Protein AF-A0A5J4ZHB0-F1 (afdb_monomer_lite)

Foldseek 3Di:
DDDPPLPLPQLPQVCVQQVAADDPPCVVVSCVRPVVSCVVSVNCCLVVVVDPADDQWDFDPVCVVPPDDGDIDGDVSNVSVVSSSVSVVVSNVVRHDPVVVVVVQVVCVVVVNHPCDPVVVVVVLVPDDPLCVVVSVVVVPPPPDDDVVVVVVSVVVSVVVVVVVVVVVVVVVVVVVVPPPDDDDDDDDDDDDDDDDDDDD

Structure (mmCIF, N/CA/C/O backbone):
data_AF-A0A5J4ZHB0-F1
#
_entry.id   AF-A0A5J4ZHB0-F1
#
loop_
_atom_site.group_PDB
_atom_site.id
_atom_site.type_symbol
_atom_site.label_atom_id
_atom_site.label_alt_id
_atom_site.label_comp_id
_atom_site.label_asym_id
_atom_site.label_entity_id
_atom_site.label_seq_id
_atom_site.pdbx_PDB_ins_code
_atom_site.Cartn_x
_atom_site.Cartn_y
_atom_site.Cartn_z
_atom_site.occupancy
_atom_site.B_iso_or_equiv
_atom_site.auth_seq_id
_atom_site.auth_comp_id
_atom_site.auth_asym_id
_atom_site.auth_atom_id
_atom_site.pdbx_PDB_model_num
ATOM 1 N N . MET A 1 1 ? -6.308 10.207 -35.337 1.00 32.16 1 MET A N 1
ATOM 2 C CA . MET A 1 1 ? -6.215 9.128 -34.326 1.00 32.16 1 MET A CA 1
ATOM 3 C C . MET A 1 1 ? -6.505 9.756 -32.975 1.00 32.16 1 MET A C 1
ATOM 5 O O . MET A 1 1 ? -6.036 10.865 -32.756 1.00 32.16 1 MET A O 1
ATOM 9 N N . ALA A 1 2 ? -7.319 9.133 -32.122 1.00 28.16 2 ALA A N 1
ATOM 10 C CA . ALA A 1 2 ? -7.612 9.696 -30.806 1.00 28.16 2 ALA A CA 1
ATOM 11 C C . ALA A 1 2 ? -6.438 9.429 -29.857 1.00 28.16 2 ALA A C 1
ATOM 13 O O . ALA A 1 2 ? -6.008 8.284 -29.729 1.00 28.16 2 ALA A O 1
ATOM 14 N N . ALA A 1 3 ? -5.938 10.467 -29.187 1.00 32.19 3 ALA A N 1
ATOM 15 C CA . ALA A 1 3 ? -5.096 10.261 -28.020 1.00 32.19 3 ALA A CA 1
ATOM 16 C C . ALA A 1 3 ? -5.974 9.644 -26.925 1.00 32.19 3 ALA A C 1
ATOM 18 O O . ALA A 1 3 ? -6.929 10.280 -26.471 1.00 32.19 3 ALA A O 1
ATOM 19 N N . SER A 1 4 ? -5.673 8.410 -26.517 1.00 35.44 4 SER A N 1
ATOM 20 C CA . SER A 1 4 ? -6.287 7.799 -25.337 1.00 35.44 4 SER A CA 1
ATOM 21 C C . SER A 1 4 ? -5.777 8.528 -24.101 1.00 35.44 4 SER A C 1
ATOM 23 O O . SER A 1 4 ? -4.807 8.107 -23.477 1.00 35.44 4 SER A O 1
ATOM 25 N N . SER A 1 5 ? -6.412 9.657 -23.787 1.00 41.06 5 SER A N 1
ATOM 26 C CA . SER A 1 5 ? -6.174 10.385 -22.548 1.00 41.06 5 SER A CA 1
ATOM 27 C C . SER A 1 5 ? -6.424 9.423 -21.395 1.00 41.06 5 SER A C 1
ATOM 29 O O . SER A 1 5 ? -7.553 8.963 -21.204 1.00 41.06 5 SER A O 1
ATOM 31 N N . SER A 1 6 ? -5.360 9.080 -20.669 1.00 49.88 6 SER A N 1
ATOM 32 C CA . SER A 1 6 ? -5.460 8.289 -19.450 1.00 49.88 6 SER A CA 1
ATOM 33 C C . SER A 1 6 ? -6.187 9.138 -18.418 1.00 49.88 6 SER A C 1
ATOM 35 O O . SER A 1 6 ? -5.571 9.920 -17.694 1.00 49.88 6 SER A O 1
ATOM 37 N N . MET A 1 7 ? -7.515 9.014 -18.386 1.00 52.69 7 MET A N 1
ATOM 38 C CA . MET A 1 7 ? -8.339 9.528 -17.304 1.00 52.69 7 MET A CA 1
ATOM 39 C C . MET A 1 7 ? -7.961 8.769 -16.036 1.00 52.69 7 MET A C 1
ATOM 41 O O . MET A 1 7 ? -8.582 7.764 -15.697 1.00 52.69 7 MET A O 1
ATOM 45 N N . PHE A 1 8 ? -6.934 9.268 -15.345 1.00 55.84 8 PHE A N 1
ATOM 46 C CA . PHE A 1 8 ? -6.713 8.974 -13.940 1.00 55.84 8 PHE A CA 1
ATOM 47 C C . PHE A 1 8 ? -8.036 9.223 -13.226 1.00 55.84 8 PHE A C 1
ATOM 49 O O . PHE A 1 8 ? -8.525 10.358 -13.198 1.00 55.84 8 PHE A O 1
ATOM 56 N N . VAL A 1 9 ? -8.644 8.157 -12.706 1.00 56.69 9 VAL A N 1
ATOM 57 C CA . VAL A 1 9 ? -9.896 8.267 -11.965 1.00 56.69 9 VAL A CA 1
ATOM 58 C C . VAL A 1 9 ? -9.531 8.866 -10.619 1.00 56.69 9 VAL A C 1
ATOM 60 O O . VAL A 1 9 ? -9.217 8.149 -9.675 1.00 56.69 9 VAL A O 1
ATOM 63 N N . ASN A 1 10 ? -9.510 10.199 -10.568 1.00 58.94 10 ASN A N 1
ATOM 64 C CA . ASN A 1 10 ? -9.337 10.954 -9.339 1.00 58.94 10 ASN A CA 1
ATOM 65 C C . ASN A 1 10 ? -10.534 10.606 -8.436 1.00 58.94 10 ASN A C 1
ATOM 67 O O . ASN A 1 10 ? -11.669 10.953 -8.791 1.00 58.94 10 ASN A O 1
ATOM 71 N N . PRO A 1 11 ? -10.332 9.848 -7.343 1.00 57.88 11 PRO A N 1
ATOM 72 C CA . PRO A 1 11 ? -11.422 9.244 -6.599 1.00 57.88 11 PRO A CA 1
ATOM 73 C C . PRO A 1 11 ? -12.088 10.337 -5.769 1.00 57.88 11 PRO A C 1
ATOM 75 O O . PRO A 1 11 ? -11.644 10.645 -4.664 1.00 57.88 11 PRO A O 1
ATOM 78 N N . ALA A 1 12 ? -13.135 10.942 -6.342 1.00 57.12 12 ALA A N 1
ATOM 79 C CA . ALA A 1 12 ? -13.881 12.063 -5.776 1.00 57.12 12 ALA A CA 1
ATOM 80 C C . ALA A 1 12 ? -14.101 11.865 -4.268 1.00 57.12 12 ALA A C 1
ATOM 82 O O . ALA A 1 12 ? -14.831 10.960 -3.864 1.00 57.12 12 ALA A O 1
ATOM 83 N N . ASN A 1 13 ? -13.389 12.686 -3.482 1.00 59.53 13 ASN A N 1
ATOM 84 C CA . ASN A 1 13 ? -12.865 12.346 -2.155 1.00 59.53 13 ASN A CA 1
ATOM 85 C C . ASN A 1 13 ? -13.776 11.394 -1.364 1.00 59.53 13 ASN A C 1
ATOM 87 O O . ASN A 1 13 ? -14.850 11.804 -0.917 1.00 59.53 13 ASN A O 1
ATOM 91 N N . ILE A 1 14 ? -13.340 10.144 -1.155 1.00 60.59 14 ILE A N 1
ATOM 92 C CA . ILE A 1 14 ? -14.192 9.107 -0.553 1.00 60.59 14 ILE A CA 1
ATOM 93 C C . ILE A 1 14 ? -14.646 9.471 0.870 1.00 60.59 14 ILE A C 1
ATOM 95 O O . ILE A 1 14 ? -15.703 9.019 1.298 1.00 60.59 14 ILE A O 1
ATOM 99 N N . GLN A 1 15 ? -13.926 10.368 1.558 1.00 61.28 15 GLN A N 1
ATOM 100 C CA . GLN A 1 15 ? -14.316 10.971 2.841 1.00 61.28 15 GLN A CA 1
ATOM 101 C C . GLN A 1 15 ? -15.678 11.700 2.789 1.00 61.28 15 GLN A C 1
ATOM 103 O O . GLN A 1 15 ? -16.298 11.911 3.825 1.00 61.28 15 GLN A O 1
ATOM 108 N N . SER A 1 16 ? -16.148 12.087 1.596 1.00 64.25 16 SER A N 1
ATOM 109 C CA . SER A 1 16 ? -17.455 12.729 1.374 1.00 64.25 16 SER A CA 1
ATOM 110 C C . SER A 1 16 ? -18.613 11.747 1.138 1.00 64.25 16 SER A C 1
ATOM 112 O O . SER A 1 16 ? -19.771 12.132 1.289 1.00 64.25 16 SER A O 1
ATOM 114 N N . LEU A 1 17 ? -18.321 10.487 0.791 1.00 63.66 17 LEU A N 1
ATOM 115 C CA . LEU A 1 17 ? -19.318 9.434 0.530 1.00 63.66 17 LEU A CA 1
ATOM 116 C C . LEU A 1 17 ? -19.341 8.346 1.609 1.00 63.66 17 LEU A C 1
ATOM 118 O O . LEU A 1 17 ? -20.395 7.784 1.905 1.00 63.66 17 LEU A O 1
ATOM 122 N N . VAL A 1 18 ? -18.187 8.047 2.201 1.00 66.19 18 VAL A N 1
ATOM 123 C CA . VAL A 1 18 ? -18.032 7.092 3.298 1.00 66.19 18 VAL A CA 1
ATOM 124 C C . VAL A 1 18 ? -18.187 7.858 4.603 1.00 66.19 18 VAL A C 1
ATOM 126 O O . VAL A 1 18 ? -17.226 8.343 5.196 1.00 66.19 18 VAL A O 1
ATOM 129 N N . THR A 1 19 ? -19.438 7.993 5.041 1.00 73.19 19 THR A N 1
ATOM 130 C CA . THR A 1 19 ? -19.819 8.779 6.225 1.00 73.19 19 THR A CA 1
ATOM 131 C C . THR A 1 19 ? -19.397 8.131 7.549 1.00 73.19 19 THR A C 1
ATOM 133 O O . THR A 1 19 ? -19.660 8.689 8.612 1.00 73.19 19 THR A O 1
ATOM 136 N N . MET A 1 20 ? -18.790 6.940 7.513 1.00 82.81 20 MET A N 1
ATOM 137 C CA . MET A 1 20 ? -18.229 6.254 8.677 1.00 82.81 20 MET A CA 1
ATOM 138 C C . MET A 1 20 ? -16.896 5.584 8.329 1.00 82.81 20 MET A C 1
ATOM 140 O O . MET A 1 20 ? -16.815 4.794 7.390 1.00 82.81 20 MET A O 1
ATOM 144 N N . LYS A 1 21 ? -15.849 5.855 9.114 1.00 88.19 21 LYS A N 1
ATOM 145 C CA . LYS A 1 21 ? -14.579 5.122 9.008 1.00 88.19 21 LYS A CA 1
ATOM 146 C C . LYS A 1 21 ? -14.759 3.661 9.441 1.00 88.19 21 LYS A C 1
ATOM 148 O O . LYS A 1 21 ? -15.551 3.392 10.347 1.00 88.19 21 LYS A O 1
ATOM 153 N N . LEU A 1 22 ? -14.016 2.731 8.835 1.00 90.00 22 LEU A N 1
ATOM 154 C CA . LEU A 1 22 ? -14.030 1.320 9.235 1.00 90.00 22 LEU A CA 1
ATOM 155 C C . LEU A 1 22 ? -13.516 1.175 10.670 1.00 90.00 22 LEU A C 1
ATOM 157 O O . LEU A 1 22 ? -12.379 1.548 10.965 1.00 90.00 22 LEU A O 1
ATOM 161 N N . THR A 1 23 ? -14.334 0.594 11.538 1.00 90.50 23 THR A N 1
ATOM 162 C CA . THR A 1 23 ? -13.971 0.115 12.875 1.00 90.50 23 THR A CA 1
ATOM 163 C C . THR A 1 23 ? -14.187 -1.396 12.945 1.00 90.50 23 THR A C 1
ATOM 165 O O . THR A 1 23 ? -14.863 -1.984 12.096 1.00 90.50 23 THR A O 1
ATOM 168 N N . LYS A 1 24 ? -13.661 -2.035 13.995 1.00 90.06 24 LYS A N 1
ATOM 169 C CA . LYS A 1 24 ? -13.854 -3.472 14.260 1.00 90.06 24 LYS A CA 1
ATOM 170 C C . LYS A 1 24 ? -15.339 -3.885 14.341 1.00 90.06 24 LYS A C 1
ATOM 172 O O . LYS A 1 24 ? -15.663 -5.040 14.090 1.00 90.06 24 LYS A O 1
ATOM 177 N N . ASP A 1 25 ? -16.230 -2.944 14.670 1.00 94.19 25 ASP A N 1
ATOM 178 C CA . ASP A 1 25 ? -17.644 -3.194 14.972 1.00 94.19 25 ASP A CA 1
ATOM 179 C C . ASP A 1 25 ? -18.598 -2.873 13.797 1.00 94.19 25 ASP A C 1
ATOM 181 O O . ASP A 1 25 ? -19.766 -3.254 13.843 1.00 94.19 25 ASP A O 1
ATOM 185 N N . ASN A 1 26 ? -18.145 -2.170 12.741 1.00 93.56 26 ASN A N 1
ATOM 186 C CA . ASN A 1 26 ? -19.032 -1.621 11.694 1.00 93.56 26 ASN A CA 1
ATOM 187 C C . ASN A 1 26 ? -18.797 -2.143 10.259 1.00 93.56 26 ASN A C 1
ATOM 189 O O . ASN A 1 26 ? -19.421 -1.631 9.325 1.00 93.56 26 ASN A O 1
ATOM 193 N N . TYR A 1 27 ? -17.958 -3.172 10.069 1.00 92.81 27 TYR A N 1
ATOM 194 C CA . TYR A 1 27 ? -17.515 -3.665 8.750 1.00 92.81 27 TYR A CA 1
ATOM 195 C C . TYR A 1 27 ? -18.626 -3.816 7.700 1.00 92.81 27 TYR A C 1
ATOM 197 O O . TYR A 1 27 ? -18.446 -3.395 6.558 1.00 92.81 27 TYR A O 1
ATOM 205 N N . LEU A 1 28 ? -19.785 -4.381 8.061 1.00 94.56 28 LEU A N 1
ATOM 206 C CA . LEU A 1 28 ? -20.890 -4.565 7.113 1.00 94.56 28 LEU A CA 1
ATOM 207 C C . LEU A 1 28 ? -21.465 -3.229 6.613 1.00 94.56 28 LEU A C 1
ATOM 209 O O . LEU A 1 28 ? -21.731 -3.096 5.420 1.00 94.56 28 LEU A O 1
ATOM 213 N N . LEU A 1 29 ? -21.601 -2.228 7.489 1.00 91.69 29 LEU A N 1
ATOM 214 C CA . LEU A 1 29 ? -22.107 -0.901 7.128 1.00 91.69 29 LEU A CA 1
ATOM 215 C C . LEU A 1 29 ? -21.097 -0.153 6.246 1.00 91.69 29 LEU A C 1
ATOM 217 O O . LEU A 1 29 ? -21.455 0.299 5.156 1.00 91.69 29 LEU A O 1
ATOM 221 N N . TRP A 1 30 ? -19.821 -0.123 6.646 1.00 92.88 30 TRP A N 1
ATOM 222 C CA . TRP A 1 30 ? -18.730 0.429 5.830 1.00 92.88 30 TRP A CA 1
ATOM 223 C C . TRP A 1 30 ? -18.682 -0.223 4.435 1.00 92.88 30 TRP A C 1
ATOM 225 O O . TRP A 1 30 ? -18.658 0.468 3.414 1.00 92.88 30 TRP A O 1
ATOM 235 N N . LYS A 1 31 ? -18.796 -1.557 4.366 1.00 91.50 31 LYS A N 1
ATOM 236 C CA . LYS A 1 31 ? -18.810 -2.320 3.108 1.00 91.50 31 LYS A CA 1
ATOM 237 C C . LYS A 1 31 ? -19.988 -1.943 2.206 1.00 91.50 31 LYS A C 1
ATOM 239 O O . LYS A 1 31 ? -19.805 -1.865 0.991 1.00 91.50 31 LYS A O 1
ATOM 244 N N . THR A 1 32 ? -21.171 -1.670 2.768 1.00 91.88 32 THR A N 1
ATOM 245 C CA . THR A 1 32 ? -22.326 -1.199 1.977 1.00 91.88 32 THR A CA 1
ATOM 246 C C . THR A 1 32 ? -22.149 0.204 1.390 1.00 91.88 32 THR A C 1
ATOM 248 O O . THR A 1 32 ? -22.779 0.490 0.378 1.00 91.88 32 THR A O 1
ATOM 251 N N . GLN A 1 33 ? -21.269 1.048 1.943 1.00 88.81 33 GLN A N 1
ATOM 252 C CA . GLN A 1 33 ? -20.918 2.346 1.348 1.00 88.81 33 GLN A CA 1
ATOM 253 C C . GLN A 1 33 ? -19.789 2.214 0.308 1.00 88.81 33 GLN A C 1
ATOM 255 O O . GLN A 1 33 ? -19.909 2.713 -0.811 1.00 88.81 33 GLN A O 1
ATOM 260 N N . VAL A 1 34 ? -18.709 1.499 0.642 1.00 89.31 34 VAL A N 1
ATOM 261 C CA . VAL A 1 34 ? -17.492 1.426 -0.190 1.00 89.31 34 VAL A CA 1
ATOM 262 C C . VAL A 1 34 ? -17.668 0.575 -1.453 1.00 89.31 34 VAL A C 1
ATOM 264 O O . VAL A 1 34 ? -17.223 0.973 -2.531 1.00 89.31 34 VAL A O 1
ATOM 267 N N . VAL A 1 35 ? -18.324 -0.588 -1.369 1.00 91.56 35 VAL A N 1
ATOM 268 C CA . VAL A 1 35 ? -18.399 -1.522 -2.510 1.00 91.56 35 VAL A CA 1
ATOM 269 C C . VAL A 1 35 ? -19.193 -0.955 -3.701 1.00 91.56 35 VAL A C 1
ATOM 271 O O . VAL A 1 35 ? -18.705 -1.081 -4.828 1.00 91.56 35 VAL A O 1
ATOM 274 N N . PRO A 1 36 ? -20.360 -0.297 -3.526 1.00 90.50 36 PRO A N 1
ATOM 275 C CA . PRO A 1 36 ? -21.062 0.343 -4.641 1.00 90.50 36 PRO A CA 1
ATOM 276 C C . PRO A 1 36 ? -20.261 1.476 -5.292 1.00 90.50 36 PRO A C 1
ATOM 278 O O . PRO A 1 36 ? -20.254 1.571 -6.518 1.00 90.50 36 PRO A O 1
ATOM 281 N N . TYR A 1 37 ? -19.539 2.284 -4.505 1.00 86.88 37 TYR A N 1
ATOM 282 C CA . TYR A 1 37 ? -18.679 3.360 -5.015 1.00 86.88 37 TYR A CA 1
ATOM 283 C C . TYR A 1 37 ? -17.554 2.812 -5.908 1.00 86.88 37 TYR A C 1
ATOM 285 O O . TYR A 1 37 ? -17.436 3.203 -7.072 1.00 86.88 37 TYR A O 1
ATOM 293 N N . LEU A 1 38 ? -16.783 1.837 -5.408 1.00 89.38 38 LEU A N 1
ATOM 294 C CA . LEU A 1 38 ? -15.683 1.228 -6.165 1.00 89.38 38 LEU A CA 1
ATOM 295 C C . LEU A 1 38 ? -16.172 0.517 -7.433 1.00 89.38 38 LEU A C 1
ATOM 297 O O . LEU A 1 38 ? -15.488 0.538 -8.455 1.00 89.38 38 LEU A O 1
ATOM 301 N N . ARG A 1 39 ? -17.364 -0.092 -7.404 1.00 91.25 39 ARG A N 1
ATOM 302 C CA . ARG A 1 39 ? -17.980 -0.695 -8.597 1.00 91.25 39 ARG A CA 1
ATOM 303 C C . ARG A 1 39 ? -18.453 0.362 -9.594 1.00 91.25 39 ARG A C 1
ATOM 305 O O . ARG A 1 39 ? -18.203 0.204 -10.786 1.00 91.25 39 ARG A O 1
ATOM 312 N N . GLY A 1 40 ? -19.049 1.459 -9.123 1.00 87.88 40 GLY A N 1
ATOM 313 C CA . GLY A 1 40 ? -19.446 2.597 -9.959 1.00 87.88 40 GLY A CA 1
ATOM 314 C C . GLY A 1 40 ? -18.267 3.247 -10.692 1.00 87.88 40 GLY A C 1
ATOM 315 O O . GLY A 1 40 ? -18.390 3.586 -11.866 1.00 87.88 40 GLY A O 1
ATOM 316 N N . GLN A 1 41 ? -17.103 3.336 -10.040 1.00 85.94 41 GLN A N 1
ATOM 317 C CA . GLN A 1 41 ? -15.860 3.840 -10.643 1.00 85.94 41 GLN A CA 1
ATOM 318 C C . GLN A 1 41 ? -15.035 2.772 -11.390 1.00 85.94 41 GLN A C 1
ATOM 320 O O . GLN A 1 41 ? -13.981 3.093 -11.928 1.00 85.94 41 GLN A O 1
ATOM 325 N N . ARG A 1 42 ? -15.497 1.511 -11.455 1.00 89.00 42 ARG A N 1
ATOM 326 C CA . ARG A 1 42 ? -14.770 0.345 -12.018 1.00 89.00 42 ARG A CA 1
ATOM 327 C C . ARG A 1 42 ? -13.445 -0.001 -11.312 1.00 89.00 42 ARG A C 1
ATOM 329 O O . ARG A 1 42 ? -12.681 -0.821 -11.809 1.00 89.00 42 ARG A O 1
ATOM 336 N N . LEU A 1 43 ? -13.207 0.560 -10.129 1.00 89.75 43 LEU A N 1
ATOM 337 C CA . LEU A 1 43 ? -12.011 0.353 -9.308 1.00 89.75 43 LEU A CA 1
ATOM 338 C C . LEU A 1 43 ? -12.052 -0.937 -8.471 1.00 89.75 43 LEU A C 1
ATOM 340 O O . LEU A 1 43 ? -11.025 -1.381 -7.972 1.00 89.75 43 LEU A O 1
ATOM 344 N N . PHE A 1 44 ? -13.219 -1.574 -8.329 1.00 91.81 44 PHE A N 1
ATOM 345 C CA . PHE A 1 44 ? -13.361 -2.798 -7.525 1.00 91.81 44 PHE A CA 1
ATOM 346 C C . PHE A 1 44 ? -12.472 -3.964 -8.008 1.00 91.81 44 PHE A C 1
ATOM 348 O O . PHE A 1 44 ? -12.093 -4.798 -7.192 1.00 91.81 44 PHE A O 1
ATOM 355 N N . GLY A 1 45 ? -12.071 -3.979 -9.287 1.00 92.31 45 GLY A N 1
ATOM 356 C CA . GLY A 1 45 ? -11.192 -5.011 -9.853 1.00 92.31 45 GLY A CA 1
ATOM 357 C C . GLY A 1 45 ? -9.769 -5.046 -9.278 1.00 92.31 45 GLY A C 1
ATOM 358 O O . GLY A 1 45 ? -9.114 -6.083 -9.334 1.00 92.31 45 GLY A O 1
ATOM 359 N N . PHE A 1 46 ? -9.302 -3.938 -8.691 1.00 90.56 46 PHE A N 1
ATOM 360 C CA . PHE A 1 46 ? -8.046 -3.893 -7.929 1.00 90.56 46 PHE A CA 1
ATOM 361 C C . PHE A 1 46 ? -8.197 -4.536 -6.535 1.00 90.56 46 PHE A C 1
ATOM 363 O O . PHE A 1 46 ? -7.226 -5.000 -5.955 1.00 90.56 46 PHE A O 1
ATOM 370 N N . VAL A 1 47 ? -9.424 -4.608 -6.002 1.00 91.19 47 VAL A N 1
ATOM 371 C CA . VAL A 1 47 ? -9.715 -5.097 -4.640 1.00 91.19 47 VAL A CA 1
ATOM 372 C C . VAL A 1 47 ? -10.104 -6.578 -4.617 1.00 91.19 47 VAL A C 1
ATOM 374 O O . VAL A 1 47 ? -9.850 -7.259 -3.628 1.00 91.19 47 VAL A O 1
ATOM 377 N N . ASP A 1 48 ? -10.719 -7.093 -5.687 1.00 92.38 48 ASP A N 1
ATOM 378 C CA . ASP A 1 48 ? -11.042 -8.523 -5.833 1.00 92.38 48 ASP A CA 1
ATOM 379 C C . ASP A 1 48 ? -10.034 -9.314 -6.690 1.00 92.38 48 ASP A C 1
ATOM 381 O O . ASP A 1 48 ? -10.207 -10.516 -6.889 1.00 92.38 48 ASP A O 1
ATOM 385 N N . GLY A 1 49 ? -8.977 -8.657 -7.182 1.00 90.12 49 GLY A N 1
ATOM 386 C CA . GLY A 1 49 ? -7.921 -9.271 -7.991 1.00 90.12 49 GLY A CA 1
ATOM 387 C C . GLY A 1 49 ? -8.315 -9.588 -9.439 1.00 90.12 49 GLY A C 1
ATOM 388 O O . GLY A 1 49 ? -7.500 -10.145 -10.174 1.00 90.12 49 GLY A O 1
ATOM 389 N N . SER A 1 50 ? -9.524 -9.227 -9.890 1.00 93.19 50 SER A N 1
ATOM 390 C CA . SER A 1 50 ? -9.952 -9.443 -11.284 1.00 93.19 50 SER A CA 1
ATOM 391 C C . SER A 1 50 ? -9.227 -8.555 -12.309 1.00 93.19 50 SER A C 1
ATOM 393 O O . SER A 1 50 ? -9.304 -8.820 -13.509 1.00 93.19 50 SER A O 1
ATOM 395 N N . ASN A 1 51 ? -8.485 -7.541 -11.851 1.00 91.50 51 ASN A N 1
ATOM 396 C CA . ASN A 1 51 ? -7.579 -6.716 -12.650 1.00 91.50 51 ASN A CA 1
ATOM 397 C C . ASN A 1 51 ? -6.107 -6.939 -12.220 1.00 91.50 51 ASN A C 1
ATOM 399 O O . ASN A 1 51 ? -5.554 -6.092 -11.514 1.00 91.50 51 ASN A O 1
ATOM 403 N N . PRO A 1 52 ? -5.468 -8.064 -12.597 1.00 91.44 52 PRO A N 1
ATOM 404 C CA . PRO A 1 52 ? -4.109 -8.400 -12.165 1.00 91.44 52 PRO A CA 1
ATOM 405 C C . PRO A 1 52 ? -3.039 -7.452 -12.745 1.00 91.44 52 PRO A C 1
ATOM 407 O O . PRO A 1 52 ? -3.259 -6.857 -13.806 1.00 91.44 52 PRO A O 1
ATOM 410 N N . PRO A 1 53 ? -1.863 -7.335 -12.095 1.00 90.88 53 PRO A N 1
ATOM 411 C CA . PRO A 1 53 ? -0.766 -6.501 -12.577 1.00 90.88 53 PRO A CA 1
ATOM 412 C C . PRO A 1 53 ? -0.262 -6.954 -13.961 1.00 90.88 53 PRO A C 1
ATOM 414 O O . PRO A 1 53 ? 0.002 -8.143 -14.166 1.00 90.88 53 PRO A O 1
ATOM 417 N N . PRO A 1 54 ? -0.086 -6.030 -14.925 1.00 89.81 54 PRO A N 1
ATOM 418 C CA . PRO A 1 54 ? 0.625 -6.309 -16.169 1.00 89.81 54 PRO A CA 1
ATOM 419 C C . PRO A 1 54 ? 2.100 -6.672 -15.914 1.00 89.81 54 PRO A C 1
ATOM 421 O O . PRO A 1 54 ? 2.658 -6.243 -14.905 1.00 89.81 54 PRO A O 1
ATOM 424 N N . PRO A 1 55 ? 2.779 -7.366 -16.849 1.00 88.19 55 PRO A N 1
ATOM 425 C CA . PRO A 1 55 ? 4.231 -7.545 -16.796 1.00 88.19 55 PRO A CA 1
ATOM 426 C C . PRO A 1 55 ? 4.958 -6.200 -16.657 1.00 88.19 55 PRO A C 1
ATOM 428 O O . PRO A 1 55 ? 4.593 -5.248 -17.348 1.00 88.19 55 PRO A O 1
ATOM 431 N N . ILE A 1 56 ? 5.966 -6.119 -15.785 1.00 84.19 56 ILE A N 1
ATOM 432 C CA . ILE A 1 56 ? 6.717 -4.878 -15.502 1.00 84.19 56 ILE A CA 1
ATOM 433 C C . ILE A 1 56 ? 7.472 -4.400 -16.752 1.00 84.19 56 ILE A C 1
ATOM 435 O O . ILE A 1 56 ? 7.501 -3.206 -17.054 1.00 84.19 56 ILE A O 1
ATOM 439 N N . THR A 1 57 ? 8.021 -5.343 -17.514 1.00 88.50 57 THR A N 1
ATOM 440 C CA . THR A 1 57 ? 8.704 -5.138 -18.793 1.00 88.50 57 THR A CA 1
ATOM 441 C C . THR A 1 57 ? 7.951 -5.800 -19.948 1.00 88.50 57 THR A C 1
ATOM 443 O O . THR A 1 57 ? 7.077 -6.648 -19.757 1.00 88.50 57 THR A O 1
ATOM 446 N N . ILE A 1 58 ? 8.277 -5.392 -21.174 1.00 86.75 58 ILE A N 1
ATOM 447 C CA . ILE A 1 58 ? 7.874 -6.048 -22.422 1.00 86.75 58 ILE A CA 1
ATOM 448 C C . ILE A 1 58 ? 9.078 -6.137 -23.378 1.00 86.75 58 ILE A C 1
ATOM 450 O O . ILE A 1 58 ? 9.966 -5.284 -23.309 1.00 86.75 58 ILE A O 1
ATOM 454 N N . PRO A 1 59 ? 9.119 -7.123 -24.294 1.00 87.12 59 PRO A N 1
ATOM 455 C CA . PRO A 1 59 ? 10.133 -7.183 -25.346 1.00 87.12 59 PRO A CA 1
ATOM 456 C C . PRO A 1 59 ? 10.144 -5.915 -26.207 1.00 87.12 59 PRO A C 1
ATOM 458 O O . PRO A 1 59 ? 9.084 -5.449 -26.634 1.00 87.12 59 PRO A O 1
ATOM 461 N N . ASN A 1 60 ? 11.329 -5.383 -26.511 1.00 79.75 60 ASN A N 1
ATOM 462 C CA . ASN A 1 60 ? 11.477 -4.264 -27.434 1.00 79.75 60 ASN A CA 1
ATOM 463 C C . ASN A 1 60 ? 11.121 -4.711 -28.872 1.00 79.75 60 ASN A C 1
ATOM 465 O O . ASN A 1 60 ? 11.814 -5.573 -29.428 1.00 79.75 60 ASN A O 1
ATOM 469 N N . PRO A 1 61 ? 10.085 -4.129 -29.512 1.00 70.56 61 PRO A N 1
ATOM 470 C CA . PRO A 1 61 ? 9.703 -4.488 -30.877 1.00 70.56 61 PRO A CA 1
ATOM 471 C C . PRO A 1 61 ? 10.766 -4.125 -31.926 1.00 70.56 61 PRO A C 1
ATOM 473 O O . PRO A 1 61 ? 10.768 -4.717 -33.002 1.00 70.56 61 PRO A O 1
ATOM 476 N N . GLU A 1 62 ? 11.676 -3.191 -31.633 1.00 67.00 62 GLU A N 1
ATOM 477 C CA . GLU A 1 62 ? 12.709 -2.736 -32.573 1.00 67.00 62 GLU A CA 1
ATOM 478 C C . GLU A 1 62 ? 13.879 -3.725 -32.687 1.00 67.00 62 GLU A C 1
ATOM 480 O O . GLU A 1 62 ? 14.441 -3.896 -33.767 1.00 67.00 62 GLU A O 1
ATOM 485 N N . THR A 1 63 ? 14.224 -4.434 -31.604 1.00 58.44 63 THR A N 1
ATOM 486 C CA . THR A 1 63 ? 15.304 -5.440 -31.608 1.00 58.44 63 THR A CA 1
ATOM 487 C C . THR A 1 63 ? 14.827 -6.844 -31.975 1.00 58.44 63 THR A C 1
ATOM 489 O O . THR A 1 63 ? 15.649 -7.685 -32.320 1.00 58.44 63 THR A O 1
ATOM 492 N N . ALA A 1 64 ? 13.517 -7.111 -31.956 1.00 54.66 64 ALA A N 1
ATOM 493 C CA . ALA A 1 64 ? 12.925 -8.446 -32.132 1.00 54.66 64 ALA A CA 1
ATOM 494 C C . ALA A 1 64 ? 13.140 -9.110 -33.516 1.00 54.66 64 ALA A C 1
ATOM 496 O O . ALA A 1 64 ? 12.684 -10.231 -33.734 1.00 54.66 64 ALA A O 1
ATOM 497 N N . THR A 1 65 ? 13.813 -8.435 -34.456 1.00 57.50 65 THR A N 1
ATOM 498 C CA . THR A 1 65 ? 14.211 -8.989 -35.769 1.00 57.50 65 THR A CA 1
ATOM 499 C C . THR A 1 65 ? 15.677 -9.461 -35.793 1.00 57.50 65 THR A C 1
ATOM 501 O O . THR A 1 65 ? 16.072 -10.193 -36.698 1.00 57.50 65 THR A O 1
ATOM 504 N N . SER A 1 66 ? 16.485 -9.073 -34.802 1.00 56.91 66 SER A N 1
ATOM 505 C CA . SER A 1 66 ? 17.895 -9.456 -34.669 1.00 56.91 66 SER A CA 1
ATOM 506 C C . SER A 1 66 ? 18.030 -10.687 -33.769 1.00 56.91 66 SER A C 1
ATOM 508 O O . SER A 1 66 ? 17.380 -10.767 -32.730 1.00 56.91 66 SER A O 1
ATOM 510 N N . SER A 1 67 ? 18.869 -11.651 -34.153 1.00 58.53 67 SER A N 1
ATOM 511 C CA . SER A 1 67 ? 18.925 -12.995 -33.547 1.00 58.53 67 SER A CA 1
ATOM 512 C C . SER A 1 67 ? 19.486 -13.076 -32.124 1.00 58.53 67 SER A C 1
ATOM 514 O O . SER A 1 67 ? 19.404 -14.139 -31.511 1.00 58.53 67 SER A O 1
ATOM 516 N N . ASP A 1 68 ? 20.049 -11.989 -31.595 1.00 55.66 68 ASP A N 1
ATOM 517 C CA . ASP A 1 68 ? 20.879 -12.008 -30.394 1.00 55.66 68 ASP A CA 1
ATOM 518 C C . ASP A 1 68 ? 20.438 -10.937 -29.387 1.00 55.66 68 ASP A C 1
ATOM 520 O O . ASP A 1 68 ? 20.538 -9.740 -29.644 1.00 55.66 68 ASP A O 1
ATOM 524 N N . THR A 1 69 ? 20.011 -11.397 -28.207 1.00 56.34 69 THR A N 1
ATOM 525 C CA . THR A 1 69 ? 19.575 -10.599 -27.041 1.00 56.34 69 THR A CA 1
ATOM 526 C C . THR A 1 69 ? 18.350 -9.703 -27.277 1.00 56.34 69 THR A C 1
ATOM 528 O O . THR A 1 69 ? 18.451 -8.543 -27.675 1.00 56.34 69 THR A O 1
ATOM 531 N N . THR A 1 70 ? 17.167 -10.205 -26.909 1.00 58.78 70 THR A N 1
ATOM 532 C CA . THR A 1 70 ? 15.952 -9.387 -26.775 1.00 58.78 70 THR A CA 1
ATOM 533 C C . THR A 1 70 ? 16.147 -8.331 -25.687 1.00 58.78 70 THR A C 1
ATOM 535 O O . THR A 1 70 ? 16.168 -8.663 -24.504 1.00 58.78 70 THR A O 1
ATOM 538 N N . ALA A 1 71 ? 16.254 -7.056 -26.067 1.00 71.19 71 ALA A N 1
ATOM 539 C CA . ALA A 1 71 ? 16.203 -5.963 -25.103 1.00 71.19 71 ALA A CA 1
ATOM 540 C C . ALA A 1 71 ? 14.792 -5.863 -24.496 1.00 71.19 71 ALA A C 1
ATOM 542 O O . ALA A 1 71 ? 13.796 -5.914 -25.221 1.00 71.19 71 ALA A O 1
ATOM 543 N N . GLU A 1 72 ? 14.699 -5.691 -23.181 1.00 84.62 72 GLU A N 1
ATOM 544 C CA . GLU A 1 72 ? 13.438 -5.413 -22.489 1.00 84.62 72 GLU A CA 1
ATOM 545 C C . GLU A 1 72 ? 13.256 -3.907 -22.270 1.00 84.62 72 GLU A C 1
ATOM 547 O O . GLU A 1 72 ? 14.215 -3.187 -21.991 1.00 84.62 72 GLU A O 1
ATOM 552 N N . ILE A 1 73 ? 12.016 -3.429 -22.384 1.00 80.69 73 ILE A N 1
ATOM 553 C CA . ILE A 1 73 ? 11.631 -2.040 -22.094 1.00 80.69 73 ILE A CA 1
ATOM 554 C C . ILE A 1 73 ? 10.531 -2.000 -21.021 1.00 80.69 73 ILE A C 1
ATOM 556 O O . ILE A 1 73 ? 9.704 -2.916 -20.969 1.00 80.69 73 ILE A O 1
ATOM 560 N N . PRO A 1 74 ? 10.469 -0.954 -20.172 1.00 84.00 74 PRO A N 1
ATOM 561 C CA . PRO A 1 74 ? 9.397 -0.799 -19.191 1.00 84.00 74 PRO A CA 1
ATOM 562 C C . PRO A 1 74 ? 8.012 -0.765 -19.845 1.00 84.00 74 PRO A C 1
ATOM 564 O O . PRO A 1 74 ? 7.801 -0.103 -20.863 1.00 84.00 74 PRO A O 1
ATOM 567 N N . ASN A 1 75 ? 7.044 -1.455 -19.248 1.00 84.81 75 ASN A N 1
ATOM 568 C CA . ASN A 1 75 ? 5.682 -1.521 -19.756 1.00 84.81 75 ASN A CA 1
ATOM 569 C C . ASN A 1 75 ? 4.856 -0.314 -19.268 1.00 84.81 75 ASN A C 1
ATOM 571 O O . ASN A 1 75 ? 4.482 -0.274 -18.092 1.00 84.81 75 ASN A O 1
ATOM 575 N N . PRO A 1 76 ? 4.442 0.625 -20.141 1.00 84.69 76 PRO A N 1
ATOM 576 C CA . PRO A 1 76 ? 3.643 1.775 -19.714 1.00 84.69 76 PRO A CA 1
ATOM 577 C C . PRO A 1 76 ? 2.284 1.368 -19.119 1.00 84.69 76 PRO A C 1
ATOM 579 O O . PRO A 1 76 ? 1.734 2.098 -18.296 1.00 84.69 76 PRO A O 1
ATOM 582 N N . LYS A 1 77 ? 1.749 0.185 -19.472 1.00 84.62 77 LYS A N 1
ATOM 583 C CA . LYS A 1 77 ? 0.513 -0.340 -18.867 1.00 84.62 77 LYS A CA 1
ATOM 584 C C . LYS A 1 77 ? 0.708 -0.731 -17.404 1.00 84.62 77 LYS A C 1
ATOM 586 O O . LYS A 1 77 ? -0.226 -0.551 -16.630 1.00 84.62 77 LYS A O 1
ATOM 591 N N . PHE A 1 78 ? 1.886 -1.239 -17.027 1.00 86.06 78 PHE A N 1
ATOM 592 C CA . PHE A 1 78 ? 2.209 -1.509 -15.625 1.00 86.06 78 PHE A CA 1
ATOM 593 C C . PHE A 1 78 ? 2.243 -0.198 -14.835 1.00 86.06 78 PHE A C 1
ATOM 595 O O . PHE A 1 78 ? 1.580 -0.101 -13.810 1.00 86.06 78 PHE A O 1
ATOM 602 N N . THR A 1 79 ? 2.882 0.852 -15.363 1.00 80.62 79 THR A N 1
ATOM 603 C CA . THR A 1 79 ? 2.889 2.182 -14.729 1.00 80.62 79 THR A CA 1
ATOM 604 C C . THR A 1 79 ? 1.476 2.748 -14.542 1.00 80.62 79 THR A C 1
ATOM 606 O O . THR A 1 79 ? 1.150 3.231 -13.461 1.00 80.62 79 THR A O 1
ATOM 609 N N . THR A 1 80 ? 0.601 2.667 -15.556 1.00 84.62 80 THR A N 1
ATOM 610 C CA . THR A 1 80 ? -0.799 3.118 -15.417 1.00 84.62 80 THR A CA 1
ATOM 611 C C . THR A 1 80 ? -1.586 2.271 -14.413 1.00 84.62 80 THR A C 1
ATOM 613 O O . THR A 1 80 ? -2.344 2.826 -13.621 1.00 84.62 80 THR A O 1
ATOM 616 N N . TRP A 1 81 ? -1.401 0.945 -14.422 1.00 89.94 81 TRP A N 1
ATOM 617 C CA . TRP A 1 81 ? -2.035 0.033 -13.466 1.00 89.94 81 TRP A CA 1
ATOM 618 C C . TRP A 1 81 ? -1.601 0.354 -12.031 1.00 89.94 81 TRP A C 1
ATOM 620 O O . TRP A 1 81 ? -2.457 0.589 -11.186 1.00 89.94 81 TRP A O 1
ATOM 630 N N . TYR A 1 82 ? -0.293 0.469 -11.786 1.00 85.62 82 TYR A N 1
ATOM 631 C CA . TYR A 1 82 ? 0.288 0.726 -10.468 1.00 85.62 82 TYR A CA 1
ATOM 632 C C . TYR A 1 82 ? -0.158 2.072 -9.890 1.00 85.62 82 TYR A C 1
ATOM 634 O O . TYR A 1 82 ? -0.592 2.145 -8.745 1.00 85.62 82 TYR A O 1
ATOM 642 N N . LEU A 1 83 ? -0.142 3.142 -10.693 1.00 83.88 83 LEU A N 1
ATOM 643 C CA . LEU A 1 83 ? -0.641 4.445 -10.244 1.00 83.88 83 LEU A CA 1
ATOM 644 C C . LEU A 1 83 ? -2.135 4.401 -9.891 1.00 83.88 83 LEU A C 1
ATOM 646 O O . LEU A 1 83 ? -2.557 5.057 -8.941 1.00 83.88 83 LEU A O 1
ATOM 650 N N . GLN A 1 84 ? -2.944 3.629 -10.623 1.00 85.44 84 GLN A N 1
ATOM 651 C CA . GLN A 1 84 ? -4.369 3.496 -10.324 1.00 85.44 84 GLN A CA 1
ATOM 652 C C . GLN A 1 84 ? -4.633 2.600 -9.100 1.00 85.44 84 GLN A C 1
ATOM 654 O O . GLN A 1 84 ? -5.556 2.898 -8.340 1.00 85.44 84 GLN A O 1
ATOM 659 N N . ASP A 1 85 ? -3.810 1.572 -8.882 1.00 87.94 85 ASP A N 1
ATOM 660 C CA . ASP A 1 85 ? -3.811 0.702 -7.701 1.00 87.94 85 ASP A CA 1
ATOM 661 C C . ASP A 1 85 ? -3.456 1.479 -6.423 1.00 87.94 85 ASP A C 1
ATOM 663 O O . ASP A 1 85 ? -4.242 1.513 -5.478 1.00 87.94 85 ASP A O 1
ATOM 667 N N . GLN A 1 86 ? -2.355 2.236 -6.434 1.00 86.19 86 GLN A N 1
ATOM 668 C CA . GLN A 1 86 ? -1.947 3.099 -5.319 1.00 86.19 86 GLN A CA 1
ATOM 669 C C . GLN A 1 86 ? -3.002 4.167 -4.980 1.00 86.19 86 GLN A C 1
ATOM 671 O O . GLN A 1 86 ? -3.219 4.505 -3.811 1.00 86.19 86 GLN A O 1
ATOM 676 N N . VAL A 1 87 ? -3.730 4.662 -5.986 1.00 84.00 87 VAL A N 1
ATOM 677 C CA . VAL A 1 87 ? -4.892 5.543 -5.794 1.00 84.00 87 VAL A CA 1
ATOM 678 C C . VAL A 1 87 ? -6.065 4.807 -5.125 1.00 84.00 87 VAL A C 1
ATOM 680 O O . VAL A 1 87 ? -6.726 5.392 -4.267 1.00 84.00 87 VAL A O 1
ATOM 683 N N . VAL A 1 88 ? -6.317 3.529 -5.431 1.00 87.50 88 VAL A N 1
ATOM 684 C CA . VAL A 1 88 ? -7.323 2.710 -4.722 1.00 87.50 88 VAL A CA 1
ATOM 685 C C . VAL A 1 88 ? -6.890 2.414 -3.284 1.00 87.50 88 VAL A C 1
ATOM 687 O O . VAL A 1 88 ? -7.694 2.588 -2.365 1.00 87.50 88 VAL A O 1
ATOM 690 N N . LEU A 1 89 ? -5.628 2.034 -3.073 1.00 86.25 89 LEU A N 1
ATOM 691 C CA . LEU A 1 89 ? -5.052 1.719 -1.765 1.00 86.25 89 LEU A CA 1
ATOM 692 C C . LEU A 1 89 ? -5.121 2.919 -0.813 1.00 86.25 89 LEU A C 1
ATOM 694 O O . LEU A 1 89 ? -5.733 2.827 0.250 1.00 86.25 89 LEU A O 1
ATOM 698 N N . SER A 1 90 ? -4.574 4.069 -1.215 1.00 83.31 90 SER A N 1
ATOM 699 C CA . SER A 1 90 ? -4.619 5.310 -0.424 1.00 83.31 90 SER A CA 1
ATOM 700 C C . SER A 1 90 ? -6.053 5.765 -0.122 1.00 83.31 90 SER A C 1
ATOM 702 O O . SER A 1 90 ? -6.357 6.189 0.997 1.00 83.31 90 SER A O 1
ATOM 704 N N . THR A 1 91 ? -6.972 5.592 -1.077 1.00 84.94 91 THR A N 1
ATOM 705 C CA . THR A 1 91 ? -8.402 5.868 -0.884 1.00 84.94 91 THR A CA 1
ATOM 706 C C . THR A 1 91 ? -9.019 4.954 0.177 1.00 84.94 91 THR A C 1
ATOM 708 O O . THR A 1 91 ? -9.679 5.449 1.096 1.00 84.94 91 THR A O 1
ATOM 711 N N . LEU A 1 92 ? -8.780 3.640 0.105 1.00 88.19 92 LEU A N 1
ATOM 712 C CA . LEU A 1 92 ? -9.247 2.672 1.102 1.00 88.19 92 LEU A CA 1
ATOM 713 C C . LEU A 1 92 ? -8.675 2.977 2.490 1.00 88.19 92 LEU A C 1
ATOM 715 O O . LEU A 1 92 ? -9.452 3.103 3.437 1.00 88.19 92 LEU A O 1
ATOM 719 N N . VAL A 1 93 ? -7.358 3.182 2.589 1.00 86.38 93 VAL A N 1
ATOM 720 C CA . VAL A 1 93 ? -6.630 3.552 3.816 1.00 86.38 93 VAL A CA 1
ATOM 721 C C . VAL A 1 93 ? -7.224 4.809 4.461 1.00 86.38 93 VAL A C 1
ATOM 723 O O . VAL A 1 93 ? -7.475 4.822 5.666 1.00 86.38 93 VAL A O 1
ATOM 726 N N . SER A 1 94 ? -7.565 5.836 3.673 1.00 85.12 94 SER A N 1
ATOM 727 C CA . SER A 1 94 ? -8.193 7.062 4.194 1.00 85.12 94 SER A CA 1
ATOM 728 C C . SER A 1 94 ? -9.542 6.814 4.895 1.00 85.12 94 SER A C 1
ATOM 730 O O . SER A 1 94 ? -9.897 7.538 5.834 1.00 85.12 94 SER A O 1
ATOM 732 N N . SER A 1 95 ? -10.262 5.760 4.486 1.00 88.94 95 SER A N 1
ATOM 733 C CA . SER A 1 95 ? -11.553 5.342 5.045 1.00 88.94 95 SER A CA 1
ATOM 734 C C . SER A 1 95 ? -11.443 4.461 6.299 1.00 88.94 95 SER A C 1
ATOM 736 O O . SER A 1 95 ? -12.465 4.104 6.881 1.00 88.94 95 SER A O 1
ATOM 738 N N . LEU A 1 96 ? -10.234 4.113 6.749 1.00 89.75 96 LEU A N 1
ATOM 739 C CA . LEU A 1 96 ? -10.011 3.314 7.958 1.00 89.75 96 LEU A CA 1
ATOM 740 C C . LEU A 1 96 ? -9.974 4.198 9.213 1.00 89.75 96 LEU A C 1
ATOM 742 O O . LEU A 1 96 ? -9.623 5.379 9.149 1.00 89.75 96 LEU A O 1
ATOM 746 N N . SER A 1 97 ? -10.353 3.648 10.368 1.00 91.44 97 SER A N 1
ATOM 747 C CA . SER A 1 97 ? -10.093 4.287 11.667 1.00 91.44 97 SER A CA 1
ATOM 748 C C . SER A 1 97 ? -8.662 4.018 12.133 1.00 91.44 97 SER A C 1
ATOM 750 O O . SER A 1 97 ? -8.057 3.014 11.767 1.00 91.44 97 SER A O 1
ATOM 752 N N . GLU A 1 98 ? -8.137 4.905 12.973 1.00 89.44 98 GLU A N 1
ATOM 753 C CA . GLU A 1 98 ? -6.790 4.822 13.549 1.00 89.44 98 GLU A CA 1
ATOM 754 C C . GLU A 1 98 ? -6.525 3.477 14.246 1.00 89.44 98 GLU A C 1
ATOM 756 O O . GLU A 1 98 ? -5.503 2.850 13.999 1.00 89.44 98 GLU A O 1
ATOM 761 N N . GLY A 1 99 ? -7.495 2.957 15.007 1.00 90.44 99 GLY A N 1
ATOM 762 C CA . GLY A 1 99 ? -7.381 1.644 15.653 1.00 90.44 99 GLY A CA 1
ATOM 763 C C . GLY A 1 99 ? -7.359 0.446 14.691 1.00 90.44 99 GLY A C 1
ATOM 764 O O . GLY A 1 99 ? -6.853 -0.606 15.065 1.00 90.44 99 GLY A O 1
ATOM 765 N N . ILE A 1 100 ? -7.872 0.589 13.462 1.00 92.56 100 ILE A N 1
ATOM 766 C CA . ILE A 1 100 ? -7.723 -0.425 12.403 1.00 92.56 100 ILE A CA 1
ATOM 767 C C . ILE A 1 100 ? -6.385 -0.252 11.675 1.00 92.56 100 ILE A C 1
ATOM 769 O O . ILE A 1 100 ? -5.748 -1.247 11.349 1.00 92.56 100 ILE A O 1
ATOM 773 N N . LEU A 1 101 ? -5.928 0.987 11.465 1.00 87.69 101 LEU A N 1
ATOM 774 C CA . LEU A 1 101 ? -4.612 1.268 10.883 1.00 87.69 101 LEU A CA 1
ATOM 775 C C . LEU A 1 101 ? -3.478 0.742 11.772 1.00 87.69 101 LEU A C 1
ATOM 777 O O . LEU A 1 101 ? -2.597 0.058 11.262 1.00 87.69 101 LEU A O 1
ATOM 781 N N . ALA A 1 102 ? -3.546 0.977 13.086 1.00 87.25 102 ALA A N 1
ATOM 782 C CA . ALA A 1 102 ? -2.598 0.434 14.058 1.00 87.25 102 ALA A CA 1
ATOM 783 C C . ALA A 1 102 ? -2.548 -1.100 13.994 1.00 87.25 102 ALA A C 1
ATOM 785 O O . ALA A 1 102 ? -1.493 -1.659 13.730 1.00 87.25 102 ALA A O 1
ATOM 786 N N . GLN A 1 103 ? -3.702 -1.777 14.079 1.00 87.94 103 GLN A N 1
ATOM 787 C CA . GLN A 1 103 ? -3.774 -3.241 13.955 1.00 87.94 103 GLN A CA 1
ATOM 788 C C . GLN A 1 103 ? -3.223 -3.759 12.620 1.00 87.94 103 GLN A C 1
ATOM 790 O O . GLN A 1 103 ? -2.651 -4.848 12.574 1.00 87.94 103 GLN A O 1
ATOM 795 N N . MET A 1 104 ? -3.383 -3.003 11.530 1.00 86.88 104 MET A N 1
ATOM 796 C CA . MET A 1 104 ? -2.834 -3.369 10.225 1.00 86.88 104 MET A CA 1
ATOM 797 C C . MET A 1 104 ? -1.305 -3.234 10.206 1.00 86.88 104 MET A C 1
ATOM 799 O O . MET A 1 104 ? -0.640 -4.126 9.696 1.00 86.88 104 MET A O 1
ATOM 803 N N . VAL A 1 105 ? -0.740 -2.186 10.815 1.00 84.25 105 VAL A N 1
ATOM 804 C CA . VAL A 1 105 ? 0.717 -2.024 10.983 1.00 84.25 105 VAL A CA 1
ATOM 805 C C . VAL A 1 105 ? 1.290 -3.098 11.914 1.00 84.25 105 VAL A C 1
ATOM 807 O O . VAL A 1 105 ? 2.264 -3.747 11.545 1.00 84.25 105 VAL A O 1
ATOM 810 N N . ASP A 1 106 ? 0.656 -3.352 13.063 1.00 84.25 106 ASP A N 1
ATOM 811 C CA . ASP A 1 106 ? 1.068 -4.382 14.027 1.00 84.25 106 ASP A CA 1
ATOM 812 C C . ASP A 1 106 ? 1.095 -5.777 13.384 1.00 84.25 106 ASP A C 1
ATOM 814 O O . ASP A 1 106 ? 2.035 -6.547 13.582 1.00 84.25 106 ASP A O 1
ATOM 818 N N . THR A 1 107 ? 0.072 -6.115 12.588 1.00 84.69 107 THR A N 1
ATOM 819 C CA . THR A 1 107 ? -0.001 -7.421 11.913 1.00 84.69 107 THR A CA 1
ATOM 820 C C . THR A 1 107 ? 0.965 -7.533 10.738 1.00 84.69 107 THR A C 1
ATOM 822 O O . THR A 1 107 ? 1.561 -8.594 10.571 1.00 84.69 107 THR A O 1
ATOM 825 N N . LEU A 1 108 ? 1.179 -6.457 9.975 1.00 78.88 108 LEU A N 1
ATOM 826 C CA . LEU A 1 108 ? 2.187 -6.389 8.912 1.00 78.88 108 LEU A CA 1
ATOM 827 C C . LEU A 1 108 ? 3.616 -6.536 9.463 1.00 78.88 108 LEU A C 1
ATOM 829 O O . LEU A 1 108 ? 4.398 -7.335 8.946 1.00 78.88 108 LEU A O 1
ATOM 833 N N . ALA A 1 109 ? 3.934 -5.856 10.567 1.00 76.69 109 ALA A N 1
ATOM 834 C CA . ALA A 1 109 ? 5.201 -6.025 11.276 1.00 76.69 109 ALA A CA 1
ATOM 835 C C . ALA A 1 109 ? 5.365 -7.456 11.824 1.00 76.69 109 ALA A C 1
ATOM 837 O O . ALA A 1 109 ? 6.418 -8.066 11.648 1.00 76.69 109 ALA A O 1
ATOM 838 N N . ALA A 1 110 ? 4.313 -8.038 12.414 1.00 78.50 110 ALA A N 1
ATOM 839 C CA . ALA A 1 110 ? 4.347 -9.397 12.960 1.00 78.50 110 ALA A CA 1
ATOM 840 C C . ALA A 1 110 ? 4.539 -10.509 11.905 1.00 78.50 110 ALA A C 1
ATOM 842 O O . ALA A 1 110 ? 5.000 -11.594 12.259 1.00 78.50 110 ALA A O 1
ATOM 843 N N . ILE A 1 111 ? 4.218 -10.258 10.628 1.00 80.75 111 ILE A N 1
ATOM 844 C CA . ILE A 1 111 ? 4.524 -11.173 9.508 1.00 80.75 111 ILE A CA 1
ATOM 845 C C . ILE A 1 111 ? 5.825 -10.817 8.765 1.00 80.75 111 ILE A C 1
ATOM 847 O O . ILE A 1 111 ? 6.136 -11.443 7.754 1.00 80.75 111 ILE A O 1
ATOM 851 N N . GLY A 1 112 ? 6.589 -9.829 9.244 1.00 67.31 112 GLY A N 1
ATOM 852 C CA . GLY A 1 112 ? 7.840 -9.386 8.622 1.00 67.31 112 GLY A CA 1
ATOM 853 C C . GLY A 1 112 ? 7.666 -8.575 7.332 1.00 67.31 112 GLY A C 1
ATOM 854 O O . GLY A 1 112 ? 8.641 -8.381 6.614 1.00 67.31 112 GLY A O 1
ATOM 855 N N . GLN A 1 113 ? 6.455 -8.094 7.037 1.00 64.81 113 GLN A N 1
ATOM 856 C CA . GLN A 1 113 ? 6.134 -7.244 5.884 1.00 64.81 113 GLN A CA 1
ATOM 857 C C . GLN A 1 113 ? 5.800 -5.823 6.353 1.00 64.81 113 GLN A C 1
ATOM 859 O O . GLN A 1 113 ? 4.696 -5.328 6.135 1.00 64.81 113 GLN A O 1
ATOM 864 N N . SER A 1 114 ? 6.728 -5.189 7.075 1.00 63.59 114 SER A N 1
ATOM 865 C CA . SER A 1 114 ? 6.536 -3.828 7.589 1.00 63.59 114 SER A CA 1
ATOM 866 C C . SER A 1 114 ? 6.220 -2.847 6.456 1.00 63.59 114 SER A C 1
ATOM 868 O O . SER A 1 114 ? 6.839 -2.893 5.400 1.00 63.59 114 SER A O 1
ATOM 870 N N . LEU A 1 115 ? 5.291 -1.916 6.699 1.00 57.53 115 LEU A N 1
ATOM 871 C CA . LEU A 1 115 ? 4.755 -0.965 5.707 1.00 57.53 115 LEU A CA 1
ATOM 872 C C . LEU A 1 115 ? 5.792 0.046 5.161 1.00 57.53 115 LEU A C 1
ATOM 874 O O . LEU A 1 115 ? 5.472 0.871 4.307 1.00 57.53 115 LEU A O 1
ATOM 878 N N . LEU A 1 116 ? 7.023 -0.001 5.671 1.00 56.50 116 LEU A N 1
ATOM 879 C CA . LEU A 1 116 ? 8.194 0.695 5.151 1.00 56.50 116 LEU A CA 1
ATOM 880 C C . LEU A 1 116 ? 9.154 -0.356 4.583 1.00 56.50 116 LEU A C 1
ATOM 882 O O . LEU A 1 116 ? 10.038 -0.854 5.279 1.00 56.50 116 LEU A O 1
ATOM 886 N N . ASP A 1 117 ? 8.917 -0.709 3.321 1.00 62.50 117 ASP A N 1
ATOM 887 C CA . ASP A 1 117 ? 9.637 -1.761 2.607 1.00 62.50 117 ASP A CA 1
ATOM 888 C C . ASP A 1 117 ? 11.135 -1.475 2.434 1.00 62.50 117 ASP A C 1
ATOM 890 O O . ASP A 1 117 ? 11.594 -0.329 2.386 1.00 62.50 117 ASP A O 1
ATOM 894 N N . GLN A 1 118 ? 11.893 -2.548 2.202 1.00 55.78 118 GLN A N 1
ATOM 895 C CA . GLN A 1 118 ? 13.308 -2.480 1.829 1.00 55.78 118 GLN A CA 1
ATOM 896 C C . GLN A 1 118 ? 13.542 -1.641 0.553 1.00 55.78 118 GLN A C 1
ATOM 898 O O . GLN A 1 118 ? 14.604 -1.036 0.414 1.00 55.78 118 GLN A O 1
ATOM 903 N N . GLU A 1 119 ? 12.546 -1.524 -0.336 1.00 59.38 119 GLU A N 1
ATOM 904 C CA . GLU A 1 119 ? 12.583 -0.610 -1.488 1.00 59.38 119 GLU A CA 1
ATOM 905 C C . GLU A 1 119 ? 12.525 0.874 -1.089 1.00 59.38 119 GLU A C 1
ATOM 907 O O . GLU A 1 119 ? 13.222 1.685 -1.696 1.00 59.38 119 GLU A O 1
ATOM 912 N N . PHE A 1 120 ? 11.767 1.249 -0.048 1.00 66.25 120 PHE A N 1
ATOM 913 C CA . PHE A 1 120 ? 11.767 2.625 0.466 1.00 66.25 120 PHE A CA 1
ATOM 914 C C . PHE A 1 120 ? 13.132 2.975 1.066 1.00 66.25 120 PHE A C 1
ATOM 916 O O . PHE A 1 120 ? 13.684 4.032 0.767 1.00 66.25 120 PHE A O 1
ATOM 923 N N . THR A 1 121 ? 13.713 2.059 1.846 1.00 66.00 121 THR A N 1
ATOM 924 C CA . THR A 1 121 ? 15.076 2.197 2.379 1.00 66.00 121 THR A CA 1
ATOM 925 C C . THR A 1 121 ? 16.109 2.313 1.254 1.00 66.00 121 THR A C 1
ATOM 927 O O . THR A 1 121 ? 16.933 3.224 1.278 1.00 66.00 121 THR A O 1
ATOM 930 N N . ALA A 1 122 ? 16.043 1.458 0.229 1.00 69.31 122 ALA A N 1
ATOM 931 C CA . ALA A 1 122 ? 16.953 1.515 -0.915 1.00 69.31 122 ALA A CA 1
ATOM 932 C C . ALA A 1 122 ? 16.804 2.813 -1.730 1.00 69.31 122 ALA A C 1
ATOM 934 O O . ALA A 1 122 ? 17.808 3.399 -2.130 1.00 69.31 122 ALA A O 1
ATOM 935 N N . TYR A 1 123 ? 15.576 3.299 -1.938 1.00 71.31 123 TYR A N 1
ATOM 936 C CA . TYR A 1 123 ? 15.308 4.564 -2.627 1.00 71.31 123 TYR A CA 1
ATOM 937 C C . TYR A 1 123 ? 15.796 5.778 -1.821 1.00 71.31 123 TYR A C 1
ATOM 939 O O . TYR A 1 123 ? 16.391 6.694 -2.385 1.00 71.31 123 TYR A O 1
ATOM 947 N N . LEU A 1 124 ? 15.585 5.777 -0.500 1.00 73.69 124 LEU A N 1
ATOM 948 C CA . LEU A 1 124 ? 16.040 6.841 0.396 1.00 73.69 124 LEU A CA 1
ATOM 949 C C . LEU A 1 124 ? 17.573 6.914 0.449 1.00 73.69 124 LEU A C 1
ATOM 951 O O . LEU A 1 124 ? 18.136 7.995 0.297 1.00 73.69 124 LEU A O 1
ATOM 955 N N . LEU A 1 125 ? 18.245 5.773 0.631 1.00 76.06 125 LEU A N 1
ATOM 956 C CA . LEU A 1 125 ? 19.707 5.696 0.683 1.00 76.06 125 LEU A CA 1
ATOM 957 C C . LEU A 1 125 ? 20.348 5.979 -0.685 1.00 76.06 125 LEU A C 1
ATOM 959 O O . LEU A 1 125 ? 21.362 6.667 -0.748 1.00 76.06 125 LEU A O 1
ATOM 963 N N . GLY A 1 126 ? 19.737 5.514 -1.780 1.00 79.88 126 GLY A N 1
ATOM 964 C CA . GLY A 1 126 ? 20.174 5.794 -3.153 1.00 79.88 126 GLY A CA 1
ATOM 965 C C . GLY A 1 126 ? 19.932 7.235 -3.624 1.00 79.88 126 GLY A C 1
ATOM 966 O O . GLY A 1 126 ? 20.378 7.598 -4.711 1.00 79.88 126 GLY A O 1
ATOM 967 N N . GLY A 1 127 ? 19.235 8.053 -2.829 1.00 79.69 127 GLY A N 1
ATOM 968 C CA . GLY A 1 127 ? 19.075 9.494 -3.042 1.00 79.69 127 GLY A CA 1
ATOM 969 C C . GLY A 1 127 ? 20.132 10.363 -2.347 1.00 79.69 127 GLY A C 1
ATOM 970 O O . GLY A 1 127 ? 20.065 11.587 -2.464 1.00 79.69 127 GLY A O 1
ATOM 971 N N . LEU A 1 128 ? 21.075 9.764 -1.610 1.00 81.75 128 LEU A N 1
ATOM 972 C CA . LEU A 1 128 ? 22.161 10.468 -0.923 1.00 81.75 128 LEU A CA 1
ATOM 973 C C . LEU A 1 128 ? 23.404 10.596 -1.822 1.00 81.75 128 LEU A C 1
ATOM 975 O O . LEU A 1 128 ? 23.638 9.768 -2.700 1.00 81.75 128 LEU A O 1
ATOM 979 N N . ASP A 1 129 ? 24.214 11.633 -1.594 1.00 80.94 129 ASP A N 1
ATOM 980 C CA . ASP A 1 129 ? 25.503 11.800 -2.282 1.00 80.94 129 ASP A CA 1
ATOM 981 C C . ASP A 1 129 ? 26.578 10.858 -1.696 1.00 80.94 129 ASP A C 1
ATOM 983 O O . ASP A 1 129 ? 26.462 10.368 -0.572 1.00 80.94 129 ASP A O 1
ATOM 987 N N . THR A 1 130 ? 27.669 10.674 -2.437 1.00 83.19 130 THR A N 1
ATOM 988 C CA . THR A 1 130 ? 28.870 9.892 -2.096 1.00 83.19 130 THR A CA 1
ATOM 989 C C . THR A 1 130 ? 29.466 10.188 -0.714 1.00 83.19 130 THR A C 1
ATOM 991 O O . THR A 1 130 ? 30.081 9.323 -0.091 1.00 83.19 130 THR A O 1
ATOM 994 N N . THR A 1 131 ? 29.244 11.386 -0.165 1.00 82.88 131 THR A N 1
ATOM 995 C CA . THR A 1 131 ? 29.622 11.735 1.218 1.00 82.88 131 THR A CA 1
ATOM 996 C C . THR A 1 131 ? 28.934 10.866 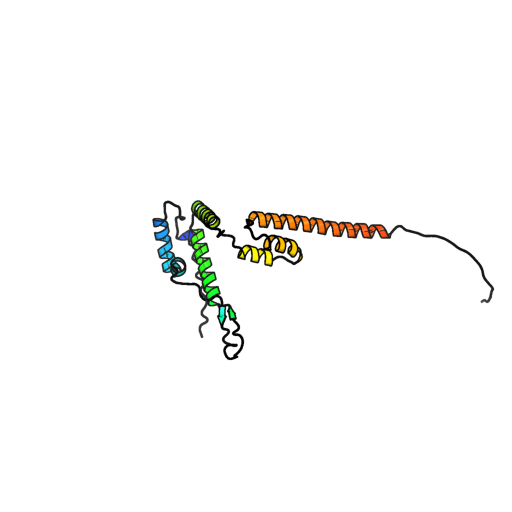2.280 1.00 82.88 131 THR A C 1
ATOM 998 O O . THR A 1 131 ? 29.436 10.761 3.401 1.00 82.88 131 THR A O 1
ATOM 1001 N N . TYR A 1 132 ? 27.833 10.196 1.927 1.00 85.81 132 TYR A N 1
ATOM 1002 C CA . TYR A 1 132 ? 27.085 9.265 2.768 1.00 85.81 132 TYR A CA 1
ATOM 1003 C C . TYR A 1 132 ? 27.386 7.784 2.475 1.00 85.81 132 TYR A C 1
ATOM 1005 O O . TYR A 1 132 ? 26.898 6.928 3.215 1.00 85.81 132 TYR A O 1
ATOM 1013 N N . ASP A 1 133 ? 28.234 7.448 1.490 1.00 83.56 133 ASP A N 1
ATOM 1014 C CA . ASP A 1 133 ? 28.536 6.058 1.085 1.00 83.56 133 ASP A CA 1
ATOM 1015 C C . ASP A 1 133 ? 28.930 5.156 2.266 1.00 83.56 133 ASP A C 1
ATOM 1017 O O . ASP A 1 133 ? 28.556 3.983 2.322 1.00 83.56 133 ASP A O 1
ATOM 1021 N N . ALA A 1 134 ? 29.655 5.702 3.247 1.00 83.31 134 ALA A N 1
ATOM 1022 C CA . ALA A 1 134 ? 30.079 4.974 4.440 1.00 83.31 134 ALA A CA 1
ATOM 1023 C C . ALA A 1 134 ? 28.896 4.509 5.313 1.00 83.31 134 ALA A C 1
ATOM 1025 O O . ALA A 1 134 ? 28.899 3.374 5.793 1.00 83.31 134 ALA A O 1
ATOM 1026 N N . ILE A 1 135 ? 27.871 5.351 5.502 1.00 84.88 135 ILE A N 1
ATOM 1027 C CA . ILE A 1 135 ? 26.662 4.962 6.240 1.00 84.88 135 ILE A CA 1
ATOM 1028 C C . ILE A 1 135 ? 25.681 4.182 5.362 1.00 84.88 135 ILE A C 1
ATOM 1030 O O . ILE A 1 135 ? 25.117 3.203 5.842 1.00 84.88 135 ILE A O 1
ATOM 1034 N N . VAL A 1 136 ? 25.540 4.528 4.078 1.00 84.44 136 VAL A N 1
ATOM 1035 C CA . VAL A 1 136 ? 24.745 3.752 3.112 1.00 84.44 136 VAL A CA 1
ATOM 1036 C C . VAL A 1 136 ? 25.234 2.302 3.073 1.00 84.44 136 VAL A C 1
ATOM 1038 O O . VAL A 1 136 ? 24.430 1.384 3.218 1.00 84.44 136 VAL A O 1
ATOM 1041 N N . THR A 1 137 ? 26.550 2.081 2.993 1.00 81.94 137 THR A N 1
ATOM 1042 C CA . THR A 1 137 ? 27.166 0.745 3.053 1.00 81.94 137 THR A CA 1
ATOM 1043 C C . THR A 1 137 ? 26.948 0.075 4.410 1.00 81.94 137 THR A C 1
ATOM 1045 O O . THR A 1 137 ? 26.593 -1.102 4.458 1.00 81.94 137 THR A O 1
ATOM 1048 N N . SER A 1 138 ? 27.127 0.800 5.521 1.00 82.00 138 SER A N 1
ATOM 1049 C CA . SER A 1 138 ? 26.923 0.233 6.862 1.00 82.00 138 SER A CA 1
ATOM 1050 C C . SER A 1 138 ? 25.480 -0.226 7.089 1.00 82.00 138 SER A C 1
ATOM 1052 O O . SER A 1 138 ? 25.279 -1.304 7.630 1.00 82.00 138 SER A O 1
ATOM 1054 N N . ILE A 1 139 ? 24.483 0.551 6.655 1.00 76.44 139 ILE A N 1
ATOM 1055 C CA . ILE A 1 139 ? 23.066 0.174 6.753 1.00 76.44 139 ILE A CA 1
ATOM 1056 C C . ILE A 1 139 ? 22.764 -0.979 5.784 1.00 76.44 139 ILE A C 1
ATOM 1058 O O . ILE A 1 139 ? 22.157 -1.967 6.182 1.00 76.44 139 ILE A O 1
ATOM 1062 N N . SER A 1 140 ? 23.257 -0.914 4.543 1.00 73.75 140 SER A N 1
ATOM 1063 C CA . SER A 1 140 ? 23.006 -1.940 3.512 1.00 73.75 140 SER A CA 1
ATOM 1064 C C . SER A 1 140 ? 23.671 -3.296 3.789 1.00 73.75 140 SER A C 1
ATOM 1066 O O . SER A 1 140 ? 23.322 -4.286 3.151 1.00 73.75 140 SER A O 1
ATOM 1068 N N . THR A 1 141 ? 24.638 -3.359 4.711 1.00 70.94 141 THR A N 1
ATOM 1069 C CA . THR A 1 141 ? 25.293 -4.610 5.141 1.00 70.94 141 THR A CA 1
ATOM 1070 C C . THR A 1 141 ? 24.780 -5.145 6.483 1.00 70.94 141 THR A C 1
ATOM 1072 O O . THR A 1 141 ? 25.060 -6.297 6.821 1.00 70.94 141 THR A O 1
ATOM 1075 N N . CYS A 1 142 ? 23.967 -4.377 7.217 1.00 65.81 142 CYS A N 1
ATOM 1076 C CA . CYS A 1 142 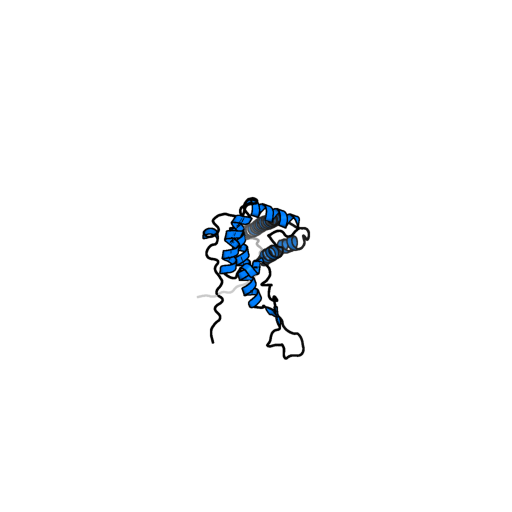? 23.205 -4.866 8.365 1.00 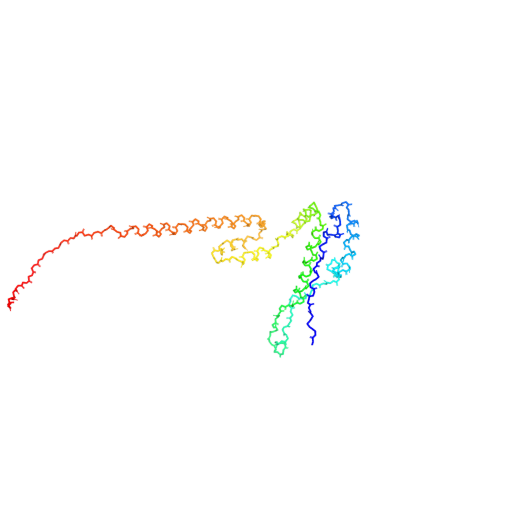65.81 142 CYS A CA 1
ATOM 1077 C C . CYS A 1 142 ? 21.949 -5.605 7.874 1.00 65.81 142 CYS A C 1
ATOM 1079 O O . CYS A 1 142 ? 20.897 -5.011 7.668 1.00 65.81 142 CYS A O 1
ATOM 1081 N N . ILE A 1 143 ? 22.089 -6.914 7.650 1.00 53.94 143 ILE A N 1
ATOM 1082 C CA . ILE A 1 143 ? 21.072 -7.763 6.998 1.00 53.94 143 ILE A CA 1
ATOM 1083 C C . ILE A 1 143 ? 19.903 -8.162 7.928 1.00 53.94 143 ILE A C 1
ATOM 1085 O O . ILE A 1 143 ? 18.854 -8.582 7.441 1.00 53.94 143 ILE A O 1
ATOM 1089 N N . ASP A 1 144 ? 20.038 -7.983 9.244 1.00 51.81 144 ASP A N 1
ATOM 1090 C CA . ASP A 1 144 ? 18.942 -8.163 10.204 1.00 51.81 144 ASP A CA 1
ATOM 1091 C C . ASP A 1 144 ? 18.163 -6.849 10.403 1.00 51.81 144 ASP A C 1
ATOM 1093 O O . ASP A 1 144 ? 18.758 -5.780 10.514 1.00 51.81 144 ASP A O 1
ATOM 1097 N N . GLN A 1 145 ? 16.828 -6.939 10.432 1.00 50.94 145 GLN A N 1
ATOM 1098 C CA . GLN A 1 145 ? 15.876 -5.824 10.280 1.00 50.94 145 GLN A CA 1
ATOM 1099 C C . GLN A 1 145 ? 16.094 -4.642 11.252 1.00 50.94 145 GLN A C 1
ATOM 1101 O O . GLN A 1 145 ? 15.480 -4.587 12.319 1.00 50.94 145 GLN A O 1
ATOM 1106 N N . ILE A 1 146 ? 16.890 -3.645 10.848 1.00 58.78 146 ILE A N 1
ATOM 1107 C CA . ILE A 1 146 ? 16.943 -2.339 11.519 1.00 58.78 146 ILE A CA 1
ATOM 1108 C C . ILE A 1 146 ? 15.602 -1.619 11.276 1.00 58.78 146 ILE A C 1
ATOM 1110 O O . ILE A 1 146 ? 15.262 -1.356 10.116 1.00 58.78 146 ILE A O 1
ATOM 1114 N N . PRO A 1 147 ? 14.820 -1.276 12.318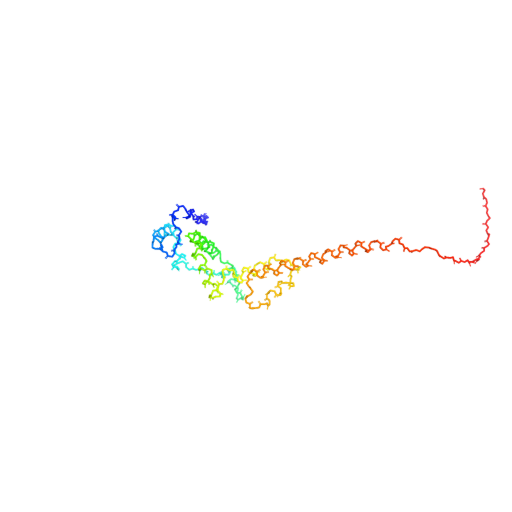 1.00 61.97 147 PRO A N 1
ATOM 1115 C CA . PRO A 1 147 ? 13.584 -0.523 12.146 1.00 61.97 147 PRO A CA 1
ATOM 1116 C C . PRO A 1 147 ? 13.891 0.881 11.611 1.00 61.97 147 PRO A C 1
ATOM 1118 O O . PRO A 1 147 ? 14.900 1.495 11.958 1.00 61.97 147 PRO A O 1
ATOM 1121 N N . THR A 1 148 ? 13.001 1.438 10.789 1.00 62.09 148 THR A N 1
ATOM 1122 C CA . THR A 1 148 ? 13.254 2.720 10.105 1.00 62.09 148 THR A CA 1
ATOM 1123 C C . THR A 1 148 ? 13.547 3.885 11.048 1.00 62.09 148 THR A C 1
ATOM 1125 O O . THR A 1 148 ? 14.294 4.782 10.679 1.00 62.09 148 THR A O 1
ATOM 1128 N N . GLU A 1 149 ? 13.002 3.879 12.266 1.00 67.31 149 GLU A N 1
ATOM 1129 C CA . GLU A 1 149 ? 13.320 4.872 13.301 1.00 67.31 149 GLU A CA 1
ATOM 1130 C C . GLU A 1 149 ? 14.808 4.838 13.695 1.00 67.31 149 GLU A C 1
ATOM 1132 O O . GLU A 1 149 ? 15.456 5.882 13.778 1.00 67.31 149 GLU A O 1
ATOM 1137 N N . GLU A 1 150 ? 15.385 3.643 13.840 1.00 71.12 150 GLU A N 1
ATOM 1138 C CA . GLU A 1 150 ? 16.806 3.457 14.136 1.00 71.12 150 GLU A CA 1
ATOM 1139 C C . GLU A 1 150 ? 17.680 3.814 12.921 1.00 71.12 150 GLU A C 1
ATOM 1141 O O . GLU A 1 150 ? 18.686 4.507 13.084 1.00 71.12 150 GLU A O 1
ATOM 1146 N N . MET A 1 151 ? 17.238 3.492 11.697 1.00 73.81 151 MET A N 1
ATOM 1147 C CA . MET A 1 151 ? 17.864 3.963 10.449 1.00 73.81 151 MET A CA 1
ATOM 1148 C C . MET A 1 151 ? 17.914 5.501 10.371 1.00 73.81 151 MET A C 1
ATOM 1150 O O . MET A 1 151 ? 18.982 6.066 10.125 1.00 73.81 151 MET A O 1
ATOM 1154 N N . PHE A 1 152 ? 16.796 6.195 10.617 1.00 75.44 152 PHE A N 1
ATOM 1155 C CA . PHE A 1 152 ? 16.767 7.662 10.671 1.00 75.44 152 PHE A CA 1
ATOM 1156 C C . PHE A 1 152 ? 17.675 8.198 11.788 1.00 75.44 152 PHE A C 1
ATOM 1158 O O . PHE A 1 152 ? 18.385 9.183 11.579 1.00 75.44 152 PHE A O 1
ATOM 1165 N N . SER A 1 153 ? 17.728 7.522 12.943 1.00 80.19 153 SER A N 1
ATOM 1166 C CA . SER A 1 153 ? 18.646 7.881 14.030 1.00 80.19 153 SER A CA 1
ATOM 1167 C C . SER A 1 153 ? 20.116 7.766 13.607 1.00 80.19 153 SER A C 1
ATOM 1169 O O . SER A 1 153 ? 20.918 8.642 13.935 1.00 80.19 153 SER A O 1
ATOM 1171 N N . HIS A 1 154 ? 20.486 6.730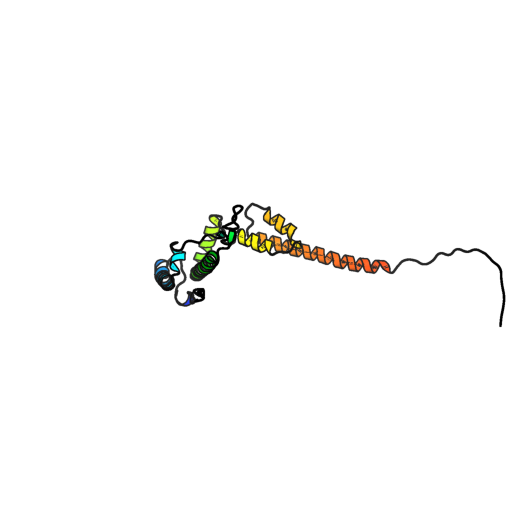 12.847 1.00 82.12 154 HIS A N 1
ATOM 1172 C CA . HIS A 1 154 ? 21.847 6.535 12.355 1.00 82.12 154 HIS A CA 1
ATOM 1173 C C . HIS A 1 154 ? 22.229 7.594 11.318 1.00 82.12 154 HIS A C 1
ATOM 1175 O O . HIS A 1 154 ? 23.328 8.145 11.415 1.00 82.12 154 HIS A O 1
ATOM 1181 N N . LEU A 1 155 ? 21.325 7.918 10.384 1.00 84.69 155 LEU A N 1
ATOM 1182 C CA . LEU A 1 155 ? 21.518 8.984 9.394 1.00 84.69 155 LEU A CA 1
ATOM 1183 C C . LEU A 1 155 ? 21.750 10.340 10.077 1.00 84.69 155 LEU A C 1
ATOM 1185 O O . LEU A 1 155 ? 22.776 10.971 9.831 1.00 84.69 155 LEU A O 1
ATOM 1189 N N . LEU A 1 156 ? 20.889 10.724 11.025 1.00 84.38 156 LEU A N 1
ATOM 1190 C CA . LEU A 1 156 ? 21.022 11.973 11.786 1.00 84.38 156 LEU A CA 1
ATOM 1191 C C . LEU A 1 156 ? 22.319 12.020 12.621 1.00 84.38 156 LEU A C 1
ATOM 1193 O O . LEU A 1 156 ? 23.006 13.039 12.678 1.00 84.38 156 LEU A O 1
ATOM 1197 N N . ASN A 1 157 ? 22.713 10.899 13.238 1.00 85.12 157 ASN A N 1
ATOM 1198 C CA . ASN A 1 157 ? 23.992 10.799 13.952 1.00 85.12 157 ASN A CA 1
ATOM 1199 C C . ASN A 1 157 ? 25.209 10.820 13.010 1.00 85.12 157 ASN A C 1
ATOM 1201 O O . ASN A 1 157 ? 26.319 11.105 13.456 1.00 85.12 157 ASN A O 1
ATOM 1205 N N . PHE A 1 158 ? 25.063 10.475 11.730 1.00 85.81 158 PHE A N 1
ATOM 1206 C CA . PHE A 1 158 ? 26.132 10.583 10.735 1.00 85.81 158 PHE A CA 1
ATOM 1207 C C . PHE A 1 158 ? 26.250 12.008 10.190 1.00 85.81 158 PHE A C 1
ATOM 1209 O O . PHE A 1 158 ? 27.355 12.540 10.182 1.00 85.81 158 PHE A O 1
ATOM 1216 N N . GLU A 1 159 ? 25.132 12.660 9.867 1.00 87.31 159 GLU A N 1
ATOM 1217 C CA . GLU A 1 159 ? 25.061 14.086 9.517 1.00 87.31 159 GLU A CA 1
ATOM 1218 C C . GLU A 1 159 ? 25.715 14.965 10.602 1.00 87.31 159 GLU A C 1
ATOM 1220 O O . GLU A 1 159 ? 26.629 15.738 10.316 1.00 87.31 159 GLU A O 1
ATOM 1225 N N . LEU A 1 160 ? 25.381 14.737 11.879 1.00 84.81 160 LEU A N 1
ATOM 1226 C CA . LEU A 1 160 ? 26.003 15.430 13.016 1.00 84.81 160 LEU A CA 1
ATOM 1227 C C . LEU A 1 160 ? 27.533 15.225 13.107 1.00 84.81 160 LEU A C 1
ATOM 1229 O O . LEU A 1 160 ? 28.245 16.101 13.598 1.00 84.81 160 LEU A O 1
ATOM 1233 N N . ARG A 1 161 ? 28.057 14.082 12.640 1.00 80.94 161 ARG A N 1
ATOM 1234 C CA . ARG A 1 161 ? 29.506 13.798 12.598 1.00 80.94 161 ARG A CA 1
ATOM 1235 C C . ARG A 1 161 ? 30.182 14.377 11.353 1.00 80.94 161 ARG A C 1
ATOM 1237 O O . ARG A 1 161 ? 31.325 14.820 11.461 1.00 80.94 161 ARG A O 1
ATOM 1244 N N . LEU A 1 162 ? 29.492 14.423 10.209 1.00 82.00 162 LEU A N 1
ATOM 1245 C CA . LEU A 1 162 ? 29.955 15.142 9.018 1.00 82.00 162 LEU A CA 1
ATOM 1246 C C . LEU A 1 162 ? 30.154 16.627 9.337 1.00 82.00 162 LEU A C 1
ATOM 1248 O O . LEU A 1 162 ? 31.221 17.165 9.054 1.00 82.00 162 LEU A O 1
ATOM 1252 N N . GLU A 1 163 ? 29.183 17.263 9.997 1.00 83.31 163 GLU A N 1
ATOM 1253 C CA . GLU A 1 163 ? 29.241 18.692 10.328 1.00 83.31 163 GLU A CA 1
ATOM 1254 C C . GLU A 1 163 ? 30.406 19.031 11.277 1.00 83.31 163 GLU A C 1
ATOM 1256 O O . GLU A 1 163 ? 31.124 20.015 11.088 1.00 83.31 163 GLU A O 1
ATOM 1261 N N . GLN A 1 164 ? 30.677 18.166 12.262 1.00 78.81 164 GLN A N 1
ATOM 1262 C CA . GLN A 1 164 ? 31.844 18.296 13.147 1.00 78.81 164 GLN A CA 1
ATOM 1263 C C . GLN A 1 164 ? 33.174 18.174 12.382 1.00 78.81 164 GLN A C 1
ATOM 1265 O O . GLN A 1 164 ? 34.125 18.912 12.658 1.00 78.81 164 GLN A O 1
ATOM 1270 N N . HIS A 1 165 ? 33.253 17.269 11.403 1.00 67.94 165 HIS A N 1
ATOM 1271 C CA . HIS A 1 165 ? 34.450 17.097 10.580 1.00 67.94 165 HIS A CA 1
ATOM 1272 C C . HIS A 1 165 ? 34.650 18.273 9.607 1.00 67.94 165 HIS A C 1
ATOM 1274 O O . HIS A 1 165 ? 35.766 18.769 9.464 1.00 67.94 165 HIS A O 1
ATOM 1280 N N . ASN A 1 166 ? 33.566 18.780 9.016 1.00 65.94 166 ASN A N 1
ATOM 1281 C CA . ASN A 1 166 ? 33.557 19.962 8.154 1.00 65.94 166 ASN A CA 1
ATOM 1282 C C . ASN A 1 166 ? 34.004 21.226 8.917 1.00 65.94 166 ASN A C 1
ATOM 1284 O O . ASN A 1 166 ? 34.957 21.894 8.516 1.00 65.94 166 ASN A O 1
ATOM 1288 N N . SER A 1 167 ? 33.428 21.467 10.100 1.00 62.44 167 SER A N 1
ATOM 1289 C CA . SER A 1 167 ? 33.823 22.555 11.015 1.00 62.44 167 SER A CA 1
ATOM 1290 C C . SER A 1 167 ? 35.312 22.508 11.401 1.00 62.44 167 SER A C 1
ATOM 1292 O O . SER A 1 167 ? 35.956 23.540 11.594 1.00 62.44 167 SER A O 1
ATOM 1294 N N . THR A 1 168 ? 35.890 21.306 11.498 1.00 58.91 168 THR A N 1
ATOM 1295 C CA . THR A 1 168 ? 37.316 21.115 11.814 1.00 58.91 168 THR A CA 1
ATOM 1296 C C . THR A 1 168 ? 38.231 21.526 10.649 1.00 58.91 168 THR A C 1
ATOM 1298 O O . THR A 1 168 ? 39.354 21.990 10.872 1.00 58.91 168 THR A O 1
ATOM 1301 N N . LEU A 1 169 ? 37.764 21.401 9.402 1.00 57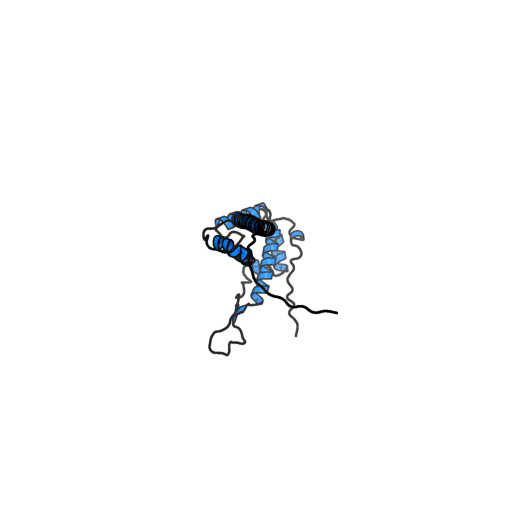.25 169 LEU A N 1
ATOM 1302 C CA . LEU A 1 169 ? 38.516 21.808 8.213 1.00 57.25 169 LEU A CA 1
ATOM 1303 C C . LEU A 1 169 ? 38.593 23.336 8.079 1.00 57.25 169 LEU A C 1
ATOM 1305 O O . LEU A 1 169 ? 39.676 23.857 7.816 1.00 57.25 169 LEU A O 1
ATOM 1309 N N . GLU A 1 170 ? 37.515 24.076 8.355 1.00 53.81 170 GLU A N 1
ATOM 1310 C CA . GLU A 1 170 ? 37.578 25.548 8.358 1.00 53.81 170 GLU A CA 1
ATOM 1311 C C . GLU A 1 170 ? 38.526 26.074 9.450 1.00 53.81 170 GLU A C 1
ATOM 1313 O O . GLU A 1 170 ? 39.447 26.839 9.155 1.00 53.81 170 GLU A O 1
ATOM 1318 N N . ALA A 1 171 ? 38.412 25.576 10.687 1.00 57.22 171 ALA A N 1
ATOM 1319 C CA . ALA A 1 171 ? 39.284 25.981 11.797 1.00 57.22 171 ALA A CA 1
ATOM 1320 C C . ALA A 1 171 ? 40.782 25.666 11.560 1.00 57.22 171 ALA A C 1
ATOM 1322 O O . ALA A 1 171 ? 41.672 26.387 12.034 1.00 57.22 171 ALA A O 1
ATOM 1323 N N . THR A 1 172 ? 41.097 24.603 10.809 1.00 56.47 172 THR A N 1
ATOM 1324 C CA . THR A 1 172 ? 42.485 24.287 10.419 1.00 56.47 172 THR A CA 1
ATOM 1325 C C . THR A 1 172 ? 42.992 25.139 9.253 1.00 56.47 172 THR A C 1
ATOM 1327 O O . THR A 1 172 ? 44.176 25.483 9.234 1.00 56.47 172 THR A O 1
ATOM 1330 N N . VAL A 1 173 ? 42.122 25.581 8.339 1.00 55.91 173 VAL A N 1
ATOM 1331 C CA . VAL A 1 173 ? 42.470 26.574 7.306 1.00 55.91 173 VAL A CA 1
ATOM 1332 C C . VAL A 1 173 ? 42.717 27.957 7.924 1.00 55.91 173 VAL A C 1
ATOM 1334 O O . VAL A 1 173 ? 43.719 28.599 7.597 1.00 55.91 173 VAL A O 1
ATOM 1337 N N . GLU A 1 174 ? 41.878 28.407 8.861 1.00 54.50 174 GLU A N 1
ATOM 1338 C CA . GLU A 1 174 ? 42.081 29.682 9.567 1.00 54.50 174 GLU A CA 1
ATOM 1339 C C . GLU A 1 174 ? 43.409 29.710 10.338 1.00 54.50 174 GLU A C 1
ATOM 1341 O O . GLU A 1 174 ? 44.211 30.636 10.183 1.00 54.50 174 GLU A O 1
ATOM 1346 N N . SER A 1 175 ? 43.690 28.669 11.127 1.00 56.12 175 SER A N 1
ATOM 1347 C CA . SER A 1 175 ? 44.921 28.593 11.926 1.00 56.12 175 SER A CA 1
ATOM 1348 C C . SER A 1 175 ? 46.193 28.427 11.079 1.00 56.12 175 SER A C 1
ATOM 1350 O O . SER A 1 175 ? 47.240 28.972 11.443 1.00 56.12 175 SER A O 1
ATOM 1352 N N . ALA A 1 176 ? 46.116 27.786 9.906 1.00 49.97 176 ALA A N 1
ATOM 1353 C CA . ALA A 1 176 ? 47.226 27.739 8.949 1.00 49.97 176 ALA A CA 1
ATOM 1354 C C . ALA A 1 176 ? 47.598 29.129 8.392 1.00 49.97 176 ALA A C 1
ATOM 1356 O O . ALA A 1 176 ? 48.782 29.415 8.182 1.00 49.97 176 ALA A O 1
ATOM 1357 N N . ASN A 1 177 ? 46.618 30.020 8.200 1.00 56.22 177 ASN A N 1
ATOM 1358 C CA . ASN A 1 177 ? 46.856 31.378 7.697 1.00 56.22 177 ASN A CA 1
ATOM 1359 C C . ASN A 1 177 ? 47.591 32.269 8.718 1.00 56.22 177 ASN A C 1
ATOM 1361 O O . ASN A 1 177 ? 48.438 33.081 8.334 1.00 56.22 177 ASN A O 1
ATOM 1365 N N . VAL A 1 178 ? 47.338 32.080 10.019 1.00 53.03 178 VAL A N 1
ATOM 1366 C CA . VAL A 1 178 ? 47.998 32.831 11.108 1.00 53.03 178 VAL A CA 1
ATOM 1367 C C . VAL A 1 178 ? 49.508 32.549 11.175 1.00 53.03 178 VAL A C 1
ATOM 1369 O O . VAL A 1 178 ? 50.299 33.439 11.492 1.00 53.03 178 VAL A O 1
ATOM 1372 N N . ALA A 1 179 ? 49.944 31.335 10.824 1.00 52.31 179 ALA A N 1
ATOM 1373 C CA . ALA A 1 179 ? 51.329 30.891 11.000 1.00 52.31 179 ALA A CA 1
ATOM 1374 C C . ALA A 1 179 ? 52.370 31.592 10.094 1.00 52.31 179 ALA A C 1
ATOM 1376 O O . ALA A 1 179 ? 53.571 31.479 10.343 1.00 52.31 179 ALA A O 1
ATOM 1377 N N . ARG A 1 180 ? 51.957 32.311 9.037 1.00 48.88 180 ARG A N 1
ATOM 1378 C CA . ARG A 1 180 ? 52.878 32.806 7.989 1.00 48.88 180 ARG A CA 1
ATOM 1379 C C . ARG A 1 180 ? 53.537 34.171 8.230 1.00 48.88 180 ARG A C 1
ATOM 1381 O O . ARG A 1 180 ? 54.421 34.530 7.456 1.00 48.88 180 ARG A O 1
ATOM 1388 N N . TYR A 1 181 ? 53.166 34.920 9.273 1.00 45.19 181 TYR A N 1
ATOM 1389 C CA . TYR A 1 181 ? 53.588 36.327 9.436 1.00 45.19 181 TYR A CA 1
ATOM 1390 C C . TYR A 1 181 ? 54.711 36.614 10.454 1.00 45.19 181 TYR A C 1
ATOM 1392 O O . TYR A 1 181 ? 55.131 37.767 10.587 1.00 45.19 181 TYR A O 1
ATOM 1400 N N . HIS A 1 182 ? 55.265 35.608 11.141 1.00 49.94 182 HIS A N 1
ATOM 1401 C CA . HIS A 1 182 ? 56.342 35.817 12.123 1.00 49.94 182 HIS A CA 1
ATOM 1402 C C . HIS A 1 182 ? 57.552 34.892 11.926 1.00 49.94 182 HIS A C 1
ATOM 1404 O O . HIS A 1 182 ? 57.646 33.827 12.533 1.00 49.94 182 HIS A O 1
ATOM 1410 N N . GLY A 1 183 ? 58.547 35.344 11.146 1.00 42.00 183 GLY A N 1
ATOM 1411 C CA . GLY A 1 183 ? 59.845 34.662 11.119 1.00 42.00 183 GLY A CA 1
ATOM 1412 C C . GLY A 1 183 ? 60.939 35.180 10.174 1.00 42.00 183 GLY A C 1
ATOM 1413 O O . GLY A 1 183 ? 61.154 34.586 9.127 1.00 42.00 183 GLY A O 1
ATOM 1414 N N . ARG A 1 184 ? 61.760 36.114 10.688 1.00 37.59 184 ARG A N 1
ATOM 1415 C CA . ARG A 1 184 ? 63.226 36.268 10.463 1.00 37.59 184 ARG A CA 1
ATOM 1416 C C . ARG A 1 184 ? 63.774 37.158 9.326 1.00 37.59 184 ARG A C 1
ATOM 1418 O O . ARG A 1 184 ? 63.995 36.726 8.204 1.00 37.59 184 ARG A O 1
ATOM 1425 N N . TYR A 1 185 ? 64.277 38.312 9.764 1.00 36.50 185 TYR A N 1
ATOM 1426 C CA . TYR A 1 185 ? 65.630 38.814 9.459 1.00 36.50 185 TYR A CA 1
ATOM 1427 C C . TYR A 1 185 ? 66.388 38.979 10.802 1.00 36.50 185 TYR A C 1
ATOM 1429 O O . TYR A 1 185 ? 65.717 38.966 11.839 1.00 36.50 185 TYR A O 1
ATOM 1437 N N . PRO A 1 186 ? 67.719 39.215 10.853 1.00 50.97 186 PRO A N 1
ATOM 1438 C CA . PRO A 1 186 ? 68.747 39.092 9.812 1.00 50.97 186 PRO A CA 1
ATOM 1439 C C . PRO A 1 186 ? 69.909 38.147 10.221 1.00 50.97 186 PRO A C 1
ATOM 1441 O O . PRO A 1 186 ? 70.029 37.747 11.377 1.00 50.97 186 PRO A O 1
ATOM 1444 N N . TYR A 1 187 ? 70.860 37.914 9.313 1.00 33.31 187 TYR A N 1
ATOM 1445 C CA . TYR A 1 187 ? 72.277 37.790 9.686 1.00 33.31 187 TYR A CA 1
ATOM 1446 C C . TYR A 1 187 ? 73.153 38.459 8.613 1.00 33.31 187 TYR A C 1
ATOM 1448 O O . TYR A 1 187 ? 72.720 38.603 7.470 1.00 33.31 187 TYR A O 1
ATOM 1456 N N . LYS A 1 188 ? 74.341 38.934 8.996 1.00 45.41 188 LYS A N 1
ATOM 1457 C CA . LYS A 1 188 ? 75.320 39.577 8.100 1.00 45.41 188 LYS A CA 1
ATOM 1458 C C . LYS A 1 188 ? 76.392 38.563 7.720 1.00 45.41 188 LYS A C 1
ATOM 1460 O O . LYS A 1 188 ? 76.728 37.747 8.563 1.00 45.41 188 LYS A O 1
ATOM 1465 N N . ASP A 1 189 ? 77.066 38.753 6.592 1.00 41.56 189 ASP A N 1
ATOM 1466 C CA . ASP A 1 189 ? 78.529 38.683 6.654 1.00 41.56 189 ASP A CA 1
ATOM 1467 C C . ASP A 1 189 ? 79.202 39.612 5.633 1.00 41.56 189 ASP A C 1
ATOM 1469 O O . ASP A 1 189 ? 78.528 40.234 4.808 1.00 41.56 189 ASP A O 1
ATOM 1473 N N . ILE A 1 190 ? 80.515 39.791 5.774 1.00 43.78 190 ILE A N 1
ATOM 1474 C CA . ILE A 1 190 ? 81.323 40.844 5.147 1.00 43.78 190 ILE A CA 1
ATOM 1475 C C . ILE A 1 190 ? 82.552 40.223 4.471 1.00 43.78 190 ILE A C 1
ATOM 1477 O O . ILE A 1 190 ? 83.223 39.412 5.103 1.00 43.78 190 ILE A O 1
ATOM 1481 N N . SER A 1 191 ? 82.914 40.678 3.258 1.00 41.28 191 SER A N 1
ATOM 1482 C CA . SER A 1 191 ? 84.295 41.072 2.867 1.00 41.28 191 SER A CA 1
ATOM 1483 C C . SER A 1 191 ? 84.439 41.421 1.372 1.00 41.28 191 SER A C 1
ATOM 1485 O O . SER A 1 191 ? 83.882 40.723 0.536 1.00 41.28 191 SER A O 1
ATOM 1487 N N . HIS A 1 192 ? 85.187 42.504 1.089 1.00 40.31 192 HIS A N 1
ATOM 1488 C CA . HIS A 1 192 ? 86.233 42.710 0.050 1.00 40.31 192 HIS A CA 1
ATOM 1489 C C . HIS A 1 192 ? 86.181 41.894 -1.278 1.00 40.31 192 HIS A C 1
ATOM 1491 O O . HIS A 1 192 ? 86.015 40.682 -1.248 1.00 40.31 192 HIS A O 1
ATOM 1497 N N . ASP A 1 193 ? 86.445 42.433 -2.486 1.00 39.22 193 ASP A N 1
ATOM 1498 C CA . ASP A 1 193 ? 87.029 43.723 -2.956 1.00 39.22 193 ASP A CA 1
ATOM 1499 C C . ASP A 1 193 ? 86.851 43.832 -4.521 1.00 39.22 193 ASP A C 1
ATOM 1501 O O . ASP A 1 193 ? 86.329 42.882 -5.099 1.00 39.22 193 ASP A O 1
ATOM 1505 N N . SER A 1 194 ? 87.230 44.842 -5.341 1.00 42.75 194 SER A N 1
ATOM 1506 C CA . SER A 1 194 ? 87.866 46.172 -5.170 1.00 42.75 194 SER A CA 1
ATOM 1507 C C . SER A 1 194 ? 87.733 47.095 -6.426 1.00 42.75 194 SER A C 1
ATOM 1509 O O . SER A 1 194 ? 87.108 46.726 -7.412 1.00 42.75 194 SER A O 1
ATOM 1511 N N . VAL A 1 195 ? 88.429 48.249 -6.394 1.00 42.03 195 VAL A N 1
ATOM 1512 C CA . VAL A 1 195 ? 88.967 49.094 -7.504 1.00 42.03 195 VAL A CA 1
ATOM 1513 C C . VAL A 1 195 ? 88.012 49.763 -8.531 1.00 42.03 195 VAL A C 1
ATOM 1515 O O . VAL A 1 195 ? 87.603 49.200 -9.537 1.00 42.03 195 VAL A O 1
ATOM 1518 N N . GLN A 1 196 ? 87.803 51.066 -8.286 1.00 43.75 196 GLN A N 1
ATOM 1519 C CA . GLN A 1 196 ? 87.815 52.257 -9.177 1.00 43.75 196 GLN A CA 1
ATOM 1520 C C . GLN A 1 196 ? 87.585 52.179 -10.712 1.00 43.75 196 GLN A C 1
ATOM 1522 O O . GLN A 1 196 ? 88.393 51.622 -11.445 1.00 43.75 196 GLN A O 1
ATOM 1527 N N . HIS A 1 197 ? 86.659 53.018 -11.212 1.00 45.41 197 HIS A N 1
ATOM 1528 C CA . HIS A 1 197 ? 86.933 54.335 -11.855 1.00 45.41 197 HIS A CA 1
ATOM 1529 C C . HIS A 1 197 ? 85.584 55.073 -12.101 1.00 45.41 197 HIS A C 1
ATOM 1531 O O . HIS A 1 197 ? 84.602 54.440 -12.464 1.00 45.41 197 HIS A O 1
ATOM 1537 N N . GLN A 1 198 ? 85.369 56.347 -11.733 1.00 43.62 198 GLN A N 1
ATOM 1538 C CA . GLN A 1 198 ? 85.944 57.612 -12.240 1.00 43.62 198 GLN A CA 1
ATOM 1539 C C . GLN A 1 198 ? 85.425 58.033 -13.636 1.00 43.62 198 GLN A C 1
ATOM 1541 O O . GLN A 1 198 ? 86.070 57.721 -14.633 1.00 43.62 198 GLN A O 1
ATOM 1546 N N . SER A 1 199 ? 84.351 58.842 -13.705 1.00 44.72 199 SER A N 1
ATOM 1547 C CA . SER A 1 199 ? 84.293 60.091 -14.512 1.00 44.72 199 SER A CA 1
ATOM 1548 C C . SER A 1 199 ? 82.963 60.862 -14.404 1.00 44.72 199 SER A C 1
ATOM 1550 O O . SER A 1 199 ? 81.961 60.348 -13.916 1.00 44.72 199 SER A O 1
ATOM 1552 N N . ARG A 1 200 ? 83.024 62.133 -14.823 1.00 32.06 200 ARG A N 1
ATOM 1553 C CA . ARG A 1 200 ? 82.023 63.223 -14.741 1.00 32.06 200 ARG A CA 1
ATOM 1554 C C . ARG A 1 200 ? 81.330 63.444 -16.124 1.00 32.06 200 ARG A C 1
ATOM 1556 O O . ARG A 1 200 ? 81.697 62.688 -17.027 1.00 32.06 200 ARG A O 1
ATOM 1563 N N . PRO A 1 201 ? 80.391 64.402 -16.370 1.00 63.47 201 PRO A N 1
ATOM 1564 C CA . PRO A 1 201 ? 80.297 65.799 -15.868 1.00 63.47 201 PRO A CA 1
ATOM 1565 C C . PRO A 1 201 ? 79.238 66.086 -14.787 1.00 63.47 201 PRO A C 1
ATOM 1567 O O . PRO A 1 201 ? 78.183 65.427 -14.797 1.00 63.47 201 PRO A O 1
#

InterPro domains:
  IPR029472 Retrotransposon Copia-like, N-terminal [PF14244] (16-55)

Sequence (201 aa):
MAASSSMFVNPANIQSLVTMKLTKDNYLLWKTQVVPYLRGQRLFGFVDGSNPPPPITIPNPETATSSDTTAEIPNPKFTTWYLQDQVVLSTLVSSLSEGILAQMVDTLAAIGQSLLDQEFTAYLLGGLDTTYDAIVTSISTCIDQIPTEEMFSHLLNFELRLEQHNSTLEATVESANVARYHGRYPYKDISHDSVQHQSRP

Organism: NCBI:txid561372

Secondary structure (DSSP, 8-state):
-----------TTGGGT--S-B-TTTHHHHHHHHHHHHHHTTGGGGTSSSSPPPPSEEE-TTTTTSSS---EEE-HHHHHHHHHHHHHHHHHHHTB-HHHHHHHHHHHHHTT--SS-HHHHHHHHTTS-GGGHHHHHHHHH--S---HHHHHHHHHHHHHHHHHHHHHHHHHHHHHHHTTS--------------------

pLDDT: mean 72.07, std 17.49, range [28.16, 94.56]

Radius of gyration: 34.81 Å; chains: 1; bounding box: 111×79×51 Å